Protein AF-A0A3D8IMC2-F1 (afdb_monomer_lite)

Sequence (224 aa):
MKKLIYILMFSLGLGVCWVPASPLSKNDIEKDFDFIRNNIGGDAVLLEAFLYETGSPEQNIEQDLPRSVSLYAMLFRGQNPVAAYKLGMIAWQYQDNPMSIPVGVVKILKKIGSLDPVFYFSSGSQWKSELRYKEIADLNAVLEGIALFNENKLEESIQALNKDKDVAERSLAQLYTAFSYLKIGKVDIADRFLNKACNNPKIEDSVIEFCLDSPSLVKTNFED

Organism: NCBI:txid361872

pLDDT: mean 84.47, std 18.62, range [30.67, 98.69]

Secondary structure (DSSP, 8-state):
---------------------PPPPHHHHHHHHHHHHHHT-HHHHHHHHHHHHH-BGGGTB---HHHHHHHHHHHHHTT-HHHHHHHHHHHHHHHH-GGGS-HHHHHHHHHHT-S-HHHHHHHHTT--SSGGGHHHHHHHHHHHHHHHHHTT-HHHHHHHHTSSHHHHTSHHHHHHHHHHHHHTT-HHHHHHHHHHHHT-TT--HHHHHHHHS-TTPPPSS---

Radius of gyration: 26.07 Å; chains: 1; bounding box: 110×36×52 Å

Structure (mmCIF, N/CA/C/O backbone):
data_AF-A0A3D8IMC2-F1
#
_entry.id   AF-A0A3D8IMC2-F1
#
loop_
_atom_site.group_PDB
_atom_site.id
_atom_site.type_symbol
_atom_site.label_atom_id
_atom_site.label_alt_id
_atom_site.label_comp_id
_atom_site.label_asym_id
_atom_site.label_entity_id
_atom_site.label_seq_id
_atom_site.pdbx_PDB_ins_code
_atom_site.Cartn_x
_atom_site.Cartn_y
_atom_site.Cartn_z
_atom_site.occupancy
_atom_site.B_iso_or_equiv
_atom_site.auth_seq_id
_atom_site.auth_comp_id
_atom_site.auth_asym_id
_atom_site.auth_atom_id
_atom_site.pdbx_PDB_model_num
ATOM 1 N N . MET A 1 1 ? 87.607 16.177 0.027 1.00 35.53 1 MET A N 1
ATOM 2 C CA . MET A 1 1 ? 86.879 17.075 -0.902 1.00 35.53 1 MET A CA 1
ATOM 3 C C . MET A 1 1 ? 85.391 16.772 -0.746 1.00 35.53 1 MET A C 1
ATOM 5 O O . MET A 1 1 ? 84.978 15.702 -1.146 1.00 35.53 1 MET A O 1
ATOM 9 N N . LYS A 1 2 ? 84.677 17.419 0.186 1.00 36.22 2 LYS A N 1
ATOM 10 C CA . LYS A 1 2 ? 83.831 18.624 0.012 1.00 36.22 2 LYS A CA 1
ATOM 11 C C . LYS A 1 2 ? 82.885 18.582 -1.205 1.00 36.22 2 LYS A C 1
ATOM 13 O O . LYS A 1 2 ? 83.373 18.734 -2.319 1.00 36.22 2 LYS A O 1
ATOM 18 N N . LYS A 1 3 ? 81.575 18.567 -0.882 1.00 34.16 3 LYS A N 1
ATOM 19 C CA . LYS A 1 3 ? 80.362 19.103 -1.560 1.00 34.16 3 LYS A CA 1
ATOM 20 C C . LYS A 1 3 ? 79.329 18.000 -1.848 1.00 34.16 3 LYS A C 1
ATOM 22 O O . LYS A 1 3 ? 79.711 16.951 -2.328 1.00 34.16 3 LYS A O 1
ATOM 27 N N . LEU A 1 4 ? 78.028 18.159 -1.626 1.00 30.67 4 LEU A N 1
ATOM 28 C CA . LEU A 1 4 ? 77.206 19.205 -1.012 1.00 30.67 4 LEU A CA 1
ATOM 29 C C . LEU A 1 4 ? 75.839 18.545 -0.738 1.00 30.67 4 LEU A C 1
ATOM 31 O O . LEU A 1 4 ? 75.386 17.718 -1.523 1.00 30.67 4 LEU A O 1
ATOM 35 N N . ILE A 1 5 ? 75.200 18.944 0.353 1.00 43.84 5 ILE A N 1
ATOM 36 C CA . ILE A 1 5 ? 73.793 18.696 0.680 1.00 43.84 5 ILE A CA 1
ATOM 37 C C . ILE A 1 5 ? 72.897 19.347 -0.383 1.00 43.84 5 ILE A C 1
ATOM 39 O O . ILE A 1 5 ? 73.156 20.502 -0.705 1.00 43.84 5 ILE A O 1
ATOM 43 N N . TYR A 1 6 ? 71.826 18.678 -0.833 1.00 36.31 6 TYR A N 1
ATOM 44 C CA . TYR A 1 6 ? 70.529 19.337 -1.049 1.00 36.31 6 TYR A CA 1
ATOM 45 C C . TYR A 1 6 ? 69.352 18.387 -0.797 1.00 36.31 6 TYR A C 1
ATOM 47 O O . TYR A 1 6 ? 69.142 17.389 -1.478 1.00 36.31 6 TYR A O 1
ATOM 55 N N . ILE A 1 7 ? 68.614 18.764 0.241 1.00 40.19 7 ILE A N 1
ATOM 56 C CA . ILE A 1 7 ? 67.255 18.379 0.602 1.00 40.19 7 ILE A CA 1
ATOM 57 C C . ILE A 1 7 ? 66.303 18.732 -0.552 1.00 40.19 7 ILE A C 1
ATOM 59 O O . ILE A 1 7 ? 66.308 19.867 -1.020 1.00 40.19 7 ILE A O 1
ATOM 63 N N . LEU A 1 8 ? 65.452 17.786 -0.947 1.00 36.19 8 LEU A N 1
ATOM 64 C CA . LEU A 1 8 ? 64.203 18.012 -1.686 1.00 36.19 8 LEU A CA 1
ATOM 65 C C . LEU A 1 8 ? 63.210 16.969 -1.158 1.00 36.19 8 LEU A C 1
ATOM 67 O O . LEU A 1 8 ? 63.312 15.785 -1.452 1.00 36.19 8 LEU A O 1
ATOM 71 N N . MET A 1 9 ? 62.550 17.317 -0.055 1.00 33.09 9 MET A N 1
ATOM 72 C CA . MET A 1 9 ? 61.151 17.752 -0.032 1.00 33.09 9 MET A CA 1
ATOM 73 C C . MET A 1 9 ? 60.185 16.677 -0.530 1.00 33.09 9 MET A C 1
ATOM 75 O O . MET A 1 9 ? 59.934 16.513 -1.718 1.00 33.09 9 MET A O 1
ATOM 79 N N . PHE A 1 10 ? 59.613 16.002 0.467 1.00 37.62 10 PHE A N 1
ATOM 80 C CA . PHE A 1 10 ? 58.241 15.519 0.486 1.00 37.62 10 PHE A CA 1
ATOM 81 C C . PHE A 1 10 ? 57.310 16.436 -0.324 1.00 37.62 10 PHE A C 1
ATOM 83 O O . PHE A 1 10 ? 56.968 17.534 0.111 1.00 37.62 10 PHE A O 1
ATOM 90 N N . SER A 1 11 ? 56.822 15.937 -1.451 1.00 37.44 11 SER A N 1
ATOM 91 C CA . SER A 1 11 ? 55.465 16.216 -1.896 1.00 37.44 11 SER A CA 1
ATOM 92 C C . SER A 1 11 ? 54.742 14.878 -1.977 1.00 37.44 11 SER A C 1
ATOM 94 O O . SER A 1 11 ? 54.780 14.159 -2.972 1.00 37.44 11 SER A O 1
ATOM 96 N N . LEU A 1 12 ? 54.075 14.542 -0.869 1.00 39.28 12 LEU A N 1
ATOM 97 C CA . LEU A 1 12 ? 52.899 13.678 -0.853 1.00 39.28 12 LEU A CA 1
ATOM 98 C C . LEU A 1 12 ? 51.819 14.347 -1.715 1.00 39.28 12 LEU A C 1
ATOM 100 O O . LEU A 1 12 ? 50.849 14.910 -1.221 1.00 39.28 12 LEU A O 1
ATOM 104 N N . GLY A 1 13 ? 52.012 14.317 -3.029 1.00 38.53 13 GLY A N 1
ATOM 105 C CA . GLY A 1 13 ? 50.922 14.405 -3.972 1.00 38.53 13 GLY A CA 1
ATOM 106 C C . GLY A 1 13 ? 50.248 13.047 -3.968 1.00 38.53 13 GLY A C 1
ATOM 107 O O . GLY A 1 13 ? 50.525 12.223 -4.834 1.00 38.53 13 GLY A O 1
ATOM 108 N N . LEU A 1 14 ? 49.363 12.811 -2.995 1.00 41.97 14 LEU A N 1
ATOM 109 C CA . LEU A 1 14 ? 48.219 11.931 -3.209 1.00 41.97 14 LEU A CA 1
ATOM 110 C C . LEU A 1 14 ? 47.393 12.578 -4.324 1.00 41.97 14 LEU A C 1
ATOM 112 O O . LEU A 1 14 ? 46.361 13.202 -4.093 1.00 41.97 14 LEU A O 1
ATOM 116 N N . GLY A 1 15 ? 47.892 12.462 -5.554 1.00 37.38 15 GLY A N 1
ATOM 117 C CA . GLY A 1 15 ? 47.074 12.497 -6.740 1.00 37.38 15 GLY A CA 1
ATOM 118 C C . GLY A 1 15 ? 46.189 11.275 -6.634 1.00 37.38 15 GLY A C 1
ATOM 119 O O . GLY A 1 15 ? 46.497 10.226 -7.193 1.00 37.38 15 GLY A O 1
ATOM 120 N N . VAL A 1 16 ? 45.104 11.408 -5.867 1.00 44.88 16 VAL A N 1
ATOM 121 C CA . VAL A 1 16 ? 43.881 10.678 -6.149 1.00 44.88 16 VAL A CA 1
ATOM 122 C C . VAL A 1 16 ? 43.637 11.004 -7.610 1.00 44.88 16 VAL A C 1
ATOM 124 O O . VAL A 1 16 ? 43.217 12.110 -7.948 1.00 44.88 16 VAL A O 1
ATOM 127 N N . CYS A 1 17 ? 44.047 10.091 -8.489 1.00 36.00 17 CYS A N 1
ATOM 128 C CA . CYS A 1 17 ? 43.570 10.079 -9.848 1.00 36.00 17 CYS A CA 1
ATOM 129 C C . CYS A 1 17 ? 42.068 9.917 -9.685 1.00 36.00 17 CYS A C 1
ATOM 131 O O . CYS A 1 17 ? 41.562 8.810 -9.521 1.00 36.00 17 CYS A O 1
ATOM 133 N N . TRP A 1 18 ? 41.368 11.046 -9.655 1.00 43.72 18 TRP A N 1
ATOM 134 C CA . TRP A 1 18 ? 40.001 11.122 -10.105 1.00 43.72 18 TRP A CA 1
ATOM 135 C C . TRP A 1 18 ? 40.079 10.689 -11.560 1.00 43.72 18 TRP A C 1
ATOM 137 O O . TRP A 1 18 ? 40.271 11.506 -12.453 1.00 43.72 18 TRP A O 1
ATOM 147 N N . VAL A 1 19 ? 40.058 9.376 -11.789 1.00 45.34 19 VAL A N 1
ATOM 148 C CA . VAL A 1 19 ? 39.580 8.847 -13.052 1.00 45.34 19 VAL A CA 1
ATOM 149 C C . VAL A 1 19 ? 38.138 9.333 -13.065 1.00 45.34 19 VAL A C 1
ATOM 151 O O . VAL A 1 19 ? 37.372 8.879 -12.211 1.00 45.34 19 VAL A O 1
ATOM 154 N N . PRO A 1 20 ? 37.764 10.322 -13.899 1.00 47.09 20 PRO A N 1
ATOM 155 C CA . PRO A 1 20 ? 36.357 10.636 -14.041 1.00 47.09 20 PRO A CA 1
ATOM 156 C C . PRO A 1 20 ? 35.707 9.318 -14.441 1.00 47.09 20 PRO A C 1
ATOM 158 O O . PRO A 1 20 ? 36.102 8.725 -15.451 1.00 47.09 20 PRO A O 1
ATOM 161 N N . ALA A 1 21 ? 34.810 8.806 -13.592 1.00 50.97 21 ALA A N 1
ATOM 162 C CA . ALA A 1 21 ? 34.009 7.649 -13.943 1.00 50.97 21 ALA A CA 1
ATOM 163 C C . ALA A 1 21 ? 33.409 7.988 -15.303 1.00 50.97 21 ALA A C 1
ATOM 165 O O . ALA A 1 21 ? 32.703 8.989 -15.446 1.00 50.97 21 ALA A O 1
ATOM 166 N N . SER A 1 22 ? 33.834 7.252 -16.329 1.00 53.66 22 SER A N 1
ATOM 167 C CA . SER A 1 22 ? 33.324 7.481 -17.671 1.00 53.66 22 SER A CA 1
ATOM 168 C C . SER A 1 22 ? 31.812 7.323 -17.561 1.00 53.66 22 SER A C 1
ATOM 170 O O . SER A 1 22 ? 31.388 6.342 -16.942 1.00 53.66 22 SER A O 1
ATOM 172 N N . PRO A 1 23 ? 31.005 8.280 -18.051 1.00 57.12 23 PRO A N 1
ATOM 173 C CA . PRO A 1 23 ? 29.561 8.159 -17.950 1.00 57.12 23 PRO A CA 1
ATOM 174 C C . PRO A 1 23 ? 29.172 6.810 -18.551 1.00 57.12 23 PRO A C 1
ATOM 176 O O . PRO A 1 23 ? 29.495 6.537 -19.710 1.00 57.12 23 PRO A O 1
ATOM 179 N N . LEU A 1 24 ? 28.578 5.941 -17.726 1.00 59.59 24 LEU A N 1
ATOM 180 C CA . LEU A 1 24 ? 28.149 4.614 -18.150 1.00 59.59 24 LEU A CA 1
ATOM 181 C C . LEU A 1 24 ? 27.241 4.789 -19.364 1.00 59.59 24 LEU A C 1
ATOM 183 O O . LEU A 1 24 ? 26.277 5.560 -19.333 1.00 59.59 24 LEU A O 1
ATOM 187 N N . SER A 1 25 ? 27.581 4.125 -20.469 1.00 70.50 25 SER A N 1
ATOM 188 C CA . SER A 1 25 ? 26.763 4.239 -21.665 1.00 70.50 25 SER A CA 1
ATOM 189 C C . SER A 1 25 ? 25.433 3.526 -21.423 1.00 70.50 25 SER A C 1
ATOM 191 O O . SER A 1 25 ? 25.381 2.489 -20.759 1.00 70.50 25 SER A O 1
ATOM 193 N N . LYS A 1 26 ? 24.345 4.049 -21.998 1.00 66.44 26 LYS A N 1
ATOM 194 C CA . LYS A 1 26 ? 23.013 3.430 -21.899 1.00 66.44 26 LYS A CA 1
ATOM 195 C C . LYS A 1 26 ? 23.039 1.944 -22.290 1.00 66.44 26 LYS A C 1
ATOM 197 O O . LYS A 1 26 ? 22.361 1.140 -21.671 1.00 66.44 26 LYS A O 1
ATOM 202 N N . ASN A 1 27 ? 23.868 1.570 -23.267 1.00 71.50 27 ASN A N 1
ATOM 203 C CA . ASN A 1 27 ? 24.016 0.183 -23.713 1.00 71.50 27 ASN A CA 1
ATOM 204 C C . ASN A 1 27 ? 24.716 -0.726 -22.695 1.00 71.50 27 ASN A C 1
ATOM 206 O O . ASN A 1 27 ? 24.455 -1.926 -22.694 1.00 71.50 27 ASN A O 1
ATOM 210 N N . ASP A 1 28 ? 25.610 -0.188 -21.868 1.00 74.19 28 ASP A N 1
ATOM 211 C CA . ASP A 1 28 ? 26.280 -0.970 -20.826 1.00 74.19 28 ASP A CA 1
ATOM 212 C C . ASP A 1 28 ? 25.319 -1.221 -19.659 1.00 74.19 28 ASP A C 1
ATOM 214 O O . ASP A 1 28 ? 25.204 -2.351 -19.195 1.00 74.19 28 ASP A O 1
ATOM 218 N N . ILE A 1 29 ? 24.507 -0.218 -19.307 1.00 73.06 29 ILE A N 1
ATOM 219 C CA . ILE A 1 29 ? 23.424 -0.345 -18.320 1.00 73.06 29 ILE A CA 1
ATOM 220 C C . ILE A 1 29 ? 22.388 -1.397 -18.756 1.00 73.06 29 ILE A C 1
ATOM 222 O O . ILE A 1 29 ? 21.990 -2.242 -17.957 1.00 73.06 29 ILE A O 1
ATOM 226 N N . GLU A 1 30 ? 21.972 -1.398 -20.030 1.00 76.25 30 GLU A N 1
ATOM 227 C CA . GLU A 1 30 ? 21.035 -2.413 -20.546 1.00 76.25 30 GLU A CA 1
ATOM 228 C C . GLU A 1 30 ? 21.602 -3.833 -20.462 1.00 76.25 30 GLU A C 1
ATOM 230 O O . GLU A 1 30 ? 20.886 -4.760 -20.087 1.00 76.25 30 GLU A O 1
ATOM 235 N N . LYS A 1 31 ? 22.893 -4.011 -20.774 1.00 79.19 31 LYS A N 1
ATOM 236 C CA . LYS A 1 31 ? 23.559 -5.316 -20.661 1.00 79.19 31 LYS A CA 1
ATOM 237 C C . LYS A 1 31 ? 23.648 -5.785 -19.215 1.00 79.19 31 LYS A C 1
ATOM 239 O O . LYS A 1 31 ? 23.427 -6.968 -18.961 1.00 79.19 31 LYS A O 1
ATOM 244 N N . ASP A 1 32 ? 23.937 -4.879 -18.286 1.00 76.06 32 ASP A N 1
ATOM 245 C CA . ASP A 1 32 ? 23.981 -5.192 -16.860 1.00 76.06 32 ASP A CA 1
ATOM 246 C C . ASP A 1 32 ? 22.592 -5.600 -16.350 1.00 76.06 32 ASP A C 1
ATOM 248 O O . ASP A 1 32 ? 22.466 -6.602 -15.644 1.00 76.06 32 ASP A O 1
ATOM 252 N N . PHE A 1 33 ? 21.529 -4.913 -16.778 1.00 78.06 33 PHE A N 1
ATOM 253 C CA . PHE A 1 33 ? 20.154 -5.288 -16.442 1.00 78.06 33 PHE A CA 1
ATOM 254 C C . PHE A 1 33 ? 19.703 -6.601 -17.091 1.00 78.06 33 PHE A C 1
ATOM 256 O O . PHE A 1 33 ? 19.060 -7.421 -16.432 1.00 78.06 33 PHE A O 1
ATOM 263 N N . ASP A 1 34 ? 20.058 -6.849 -18.354 1.00 78.12 34 ASP A N 1
ATOM 264 C CA . ASP A 1 34 ? 19.827 -8.141 -19.009 1.00 78.12 34 ASP A CA 1
ATOM 265 C C . ASP A 1 34 ? 20.556 -9.271 -18.267 1.00 78.12 34 ASP A C 1
ATOM 267 O O . ASP A 1 34 ? 19.988 -10.345 -18.047 1.00 78.12 34 ASP A O 1
ATOM 271 N N . PHE A 1 35 ? 21.797 -9.044 -17.833 1.00 72.81 35 PHE A N 1
ATOM 272 C CA . PHE A 1 35 ? 22.541 -10.008 -17.028 1.00 72.81 35 PHE A CA 1
ATOM 273 C C . PHE A 1 35 ? 21.858 -10.251 -15.676 1.00 72.81 35 PHE A C 1
ATOM 275 O O . PHE A 1 35 ? 21.627 -11.405 -15.310 1.00 72.81 35 PHE A O 1
ATOM 282 N N . ILE A 1 36 ? 21.479 -9.185 -14.969 1.00 66.00 36 ILE A N 1
ATOM 283 C CA . ILE A 1 36 ? 20.764 -9.214 -13.687 1.00 66.00 36 ILE A CA 1
ATOM 284 C C . ILE A 1 36 ? 19.486 -10.055 -13.782 1.00 66.00 36 ILE A C 1
ATOM 286 O O . ILE A 1 36 ? 19.306 -10.990 -12.994 1.00 66.00 36 ILE A O 1
ATOM 290 N N . ARG A 1 37 ? 18.628 -9.757 -14.766 1.00 71.44 37 ARG A N 1
ATOM 291 C CA . ARG A 1 37 ? 17.342 -10.436 -14.974 1.00 71.44 37 ARG A CA 1
ATOM 292 C C . ARG A 1 37 ? 17.516 -11.935 -15.195 1.00 71.44 37 ARG A C 1
ATOM 294 O O . ARG A 1 37 ? 16.710 -12.717 -14.703 1.00 71.44 37 ARG A O 1
ATOM 301 N N . ASN A 1 38 ? 18.573 -12.324 -15.904 1.00 72.25 38 ASN A N 1
ATOM 302 C CA . ASN A 1 38 ? 18.810 -13.714 -16.278 1.00 72.25 38 ASN A CA 1
ATOM 303 C C . ASN A 1 38 ? 19.616 -14.518 -15.242 1.00 72.25 38 ASN A C 1
ATOM 305 O O . ASN A 1 38 ? 19.549 -15.744 -15.276 1.00 72.25 38 ASN A O 1
ATOM 309 N N . ASN A 1 39 ? 20.376 -13.873 -14.343 1.00 61.19 39 ASN A N 1
ATOM 310 C CA . ASN A 1 39 ? 21.377 -14.573 -13.521 1.00 61.19 39 ASN A CA 1
ATOM 311 C C . ASN A 1 39 ? 21.313 -14.303 -12.006 1.00 61.19 39 ASN A C 1
ATOM 313 O O . ASN A 1 39 ? 21.848 -15.110 -11.251 1.00 61.19 39 ASN A O 1
ATOM 317 N N . ILE A 1 40 ? 20.707 -13.200 -11.540 1.00 60.97 40 ILE A N 1
ATOM 318 C CA . ILE A 1 40 ? 20.819 -12.765 -10.128 1.00 60.97 40 ILE A CA 1
ATOM 319 C C . ILE A 1 40 ? 19.502 -12.924 -9.343 1.00 60.97 40 ILE A C 1
ATOM 321 O O . ILE A 1 40 ? 19.535 -13.187 -8.143 1.00 60.97 40 ILE A O 1
ATOM 325 N N . GLY A 1 41 ? 18.341 -12.842 -10.003 1.00 67.75 41 GLY A N 1
ATOM 326 C CA . GLY A 1 41 ? 17.029 -13.080 -9.380 1.00 67.75 41 GLY A CA 1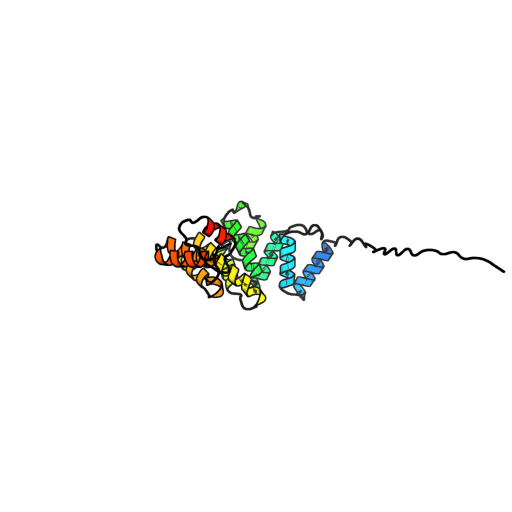
ATOM 327 C C . GLY A 1 41 ? 16.254 -11.809 -8.998 1.00 67.75 41 GLY A C 1
ATOM 328 O O . GLY A 1 41 ? 16.551 -10.710 -9.463 1.00 67.75 41 GLY A O 1
ATOM 329 N N . GLY A 1 42 ? 15.205 -11.966 -8.180 1.00 73.19 42 GLY A N 1
ATOM 330 C CA . GLY A 1 42 ? 14.144 -10.960 -7.999 1.00 73.19 42 GLY A CA 1
ATOM 331 C C . GLY A 1 42 ? 14.573 -9.615 -7.398 1.00 73.19 42 GLY A C 1
ATOM 332 O O . GLY A 1 42 ? 14.072 -8.577 -7.822 1.00 73.19 42 GLY A O 1
ATOM 333 N N . ASP A 1 43 ? 15.521 -9.584 -6.461 1.00 73.00 43 ASP A N 1
ATOM 334 C CA . ASP A 1 43 ? 15.906 -8.325 -5.795 1.00 73.00 43 ASP A CA 1
ATOM 335 C C . ASP A 1 43 ? 16.643 -7.359 -6.724 1.00 73.00 43 ASP A C 1
ATOM 337 O O . ASP A 1 43 ? 16.500 -6.143 -6.624 1.00 73.00 43 ASP A O 1
ATOM 341 N N . ALA A 1 44 ? 17.418 -7.894 -7.662 1.00 79.88 44 ALA A N 1
ATOM 342 C CA . ALA A 1 44 ? 18.146 -7.077 -8.616 1.00 79.88 44 ALA A CA 1
ATOM 343 C C . ALA A 1 44 ? 17.200 -6.505 -9.695 1.00 79.88 44 ALA A C 1
ATOM 345 O O . ALA A 1 44 ? 17.364 -5.365 -10.125 1.00 79.88 44 ALA A O 1
ATOM 346 N N . VAL A 1 45 ? 16.129 -7.231 -10.037 1.00 87.38 45 VAL A N 1
ATOM 347 C CA . VAL A 1 45 ? 15.012 -6.697 -10.840 1.00 87.38 45 VAL A CA 1
ATOM 348 C C . VAL A 1 45 ? 14.252 -5.602 -10.083 1.00 87.38 45 VAL A C 1
ATOM 350 O O . VAL A 1 45 ? 13.805 -4.629 -10.689 1.00 87.38 45 VAL A O 1
ATOM 353 N N . LEU A 1 46 ? 14.109 -5.729 -8.760 1.00 89.38 46 LEU A N 1
ATOM 354 C CA . LEU A 1 46 ? 13.473 -4.702 -7.933 1.00 89.38 46 LEU A CA 1
ATOM 355 C C . LEU A 1 46 ? 14.277 -3.394 -7.940 1.00 89.38 46 LEU A C 1
ATOM 357 O O . LEU A 1 46 ? 13.684 -2.319 -8.023 1.00 89.38 46 LEU A O 1
ATOM 361 N N . LEU A 1 47 ? 15.610 -3.487 -7.912 1.00 88.31 47 LEU A N 1
ATOM 362 C CA . LEU A 1 47 ? 16.495 -2.330 -8.048 1.00 88.31 47 LEU A CA 1
ATOM 363 C C . LEU A 1 47 ? 16.345 -1.658 -9.419 1.00 88.31 47 LEU A C 1
ATOM 365 O O . LEU A 1 47 ? 16.206 -0.439 -9.477 1.00 88.31 47 LEU A O 1
ATOM 369 N N . GLU A 1 48 ? 16.319 -2.434 -10.508 1.00 89.31 48 GLU A N 1
ATOM 370 C CA . GLU A 1 48 ? 16.070 -1.898 -11.855 1.00 89.31 48 GLU A CA 1
ATOM 371 C C . GLU A 1 48 ? 14.727 -1.152 -11.908 1.00 89.31 48 GLU A C 1
ATOM 373 O O . GLU A 1 48 ? 14.658 -0.019 -12.385 1.00 89.31 48 GLU A O 1
ATOM 378 N N . ALA A 1 49 ? 13.6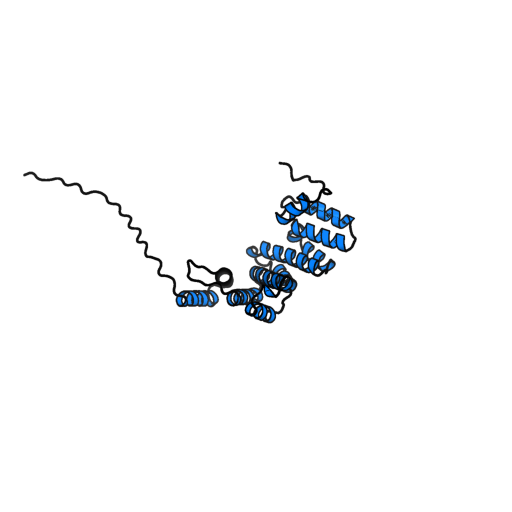63 -1.754 -11.365 1.00 94.00 49 ALA A N 1
ATOM 379 C CA . ALA A 1 49 ? 12.343 -1.133 -11.326 1.00 94.00 49 ALA A CA 1
ATOM 380 C C . ALA A 1 49 ? 12.368 0.216 -10.593 1.00 94.00 49 ALA A C 1
ATOM 382 O O . ALA A 1 49 ? 11.806 1.191 -11.093 1.00 94.00 49 ALA A O 1
ATOM 383 N N . PHE A 1 50 ? 13.050 0.284 -9.447 1.00 92.38 50 PHE A N 1
ATOM 384 C CA . PHE A 1 50 ? 13.184 1.510 -8.664 1.00 92.38 50 PHE A CA 1
ATOM 385 C C . PHE A 1 50 ? 13.997 2.587 -9.397 1.00 92.38 50 PHE A C 1
ATOM 387 O O . PHE A 1 50 ? 13.574 3.738 -9.452 1.00 92.38 50 PHE A O 1
ATOM 394 N N . LEU A 1 51 ? 15.116 2.218 -10.027 1.00 91.94 51 LEU A N 1
ATOM 395 C CA . LEU A 1 51 ? 15.956 3.162 -10.772 1.00 91.94 51 LEU A CA 1
ATOM 396 C C . LEU A 1 51 ? 15.190 3.842 -11.911 1.00 91.94 51 LEU A C 1
ATOM 398 O O . LEU A 1 51 ? 15.317 5.049 -12.098 1.00 91.94 51 LEU A O 1
ATOM 402 N N . TYR A 1 52 ? 14.359 3.098 -12.644 1.00 93.88 52 TYR A N 1
ATOM 403 C CA . TYR A 1 52 ? 13.507 3.689 -13.681 1.00 93.88 52 TYR A CA 1
ATOM 404 C C . TYR A 1 52 ? 12.269 4.405 -13.119 1.00 93.88 52 TYR A C 1
ATOM 406 O O . TYR A 1 52 ? 11.716 5.266 -13.801 1.00 93.88 52 TYR A O 1
ATOM 414 N N . GLU A 1 53 ? 11.834 4.095 -11.891 1.00 94.56 53 GLU A N 1
ATOM 415 C CA . GLU A 1 53 ? 10.762 4.836 -11.208 1.00 94.56 53 GLU A CA 1
ATOM 416 C C . GLU A 1 53 ? 11.214 6.257 -10.865 1.00 94.56 53 GLU A C 1
ATOM 418 O O . GLU A 1 53 ? 10.470 7.209 -11.090 1.00 94.56 53 GLU A O 1
ATOM 423 N N . THR A 1 54 ? 12.428 6.414 -10.331 1.00 93.06 54 THR A N 1
ATOM 424 C CA . THR A 1 54 ? 12.938 7.711 -9.858 1.00 93.06 54 THR A CA 1
ATOM 425 C C . THR A 1 54 ? 13.775 8.449 -10.898 1.00 93.06 54 THR A C 1
ATOM 427 O O . THR A 1 54 ? 13.882 9.672 -10.840 1.00 93.06 54 THR A O 1
ATOM 430 N N . GLY A 1 55 ? 14.382 7.723 -11.838 1.00 90.56 55 GLY A N 1
ATOM 431 C CA . GLY A 1 55 ? 15.534 8.211 -12.590 1.00 90.56 55 GLY A CA 1
ATOM 432 C C . GLY A 1 55 ? 16.789 8.297 -11.709 1.00 90.56 55 GLY A C 1
ATOM 433 O O . GLY A 1 55 ? 16.727 8.218 -10.479 1.00 90.56 55 GLY A O 1
ATOM 434 N N . SER A 1 56 ? 17.947 8.455 -12.346 1.00 85.44 56 SER A N 1
ATOM 435 C CA . SER A 1 56 ? 19.243 8.652 -11.691 1.00 85.44 56 SER A CA 1
ATOM 436 C C . SER A 1 56 ? 20.132 9.542 -12.566 1.00 85.44 56 SER A C 1
ATOM 438 O O . SER A 1 56 ? 20.795 9.044 -13.481 1.00 85.44 56 SER A O 1
ATOM 440 N N . PRO A 1 57 ? 20.160 10.867 -12.319 1.00 83.81 57 PRO A N 1
ATOM 441 C CA . PRO A 1 57 ? 20.999 11.793 -13.082 1.00 83.81 57 PRO A CA 1
ATOM 442 C C . PRO A 1 57 ? 22.491 11.447 -13.005 1.00 83.81 57 PRO A C 1
ATOM 444 O O . PRO A 1 57 ? 23.198 11.554 -14.002 1.00 83.81 57 PRO A O 1
ATOM 447 N N . GLU A 1 58 ? 22.958 10.971 -11.847 1.00 81.81 58 GLU A N 1
ATOM 448 C CA . GLU A 1 58 ? 24.354 10.567 -11.620 1.00 81.81 58 GLU A CA 1
ATOM 449 C C . GLU A 1 58 ? 24.772 9.374 -12.489 1.00 81.81 58 GLU A C 1
ATOM 451 O O . GLU A 1 58 ? 25.932 9.259 -12.879 1.00 81.81 58 GLU A O 1
ATOM 456 N N . GLN A 1 59 ? 23.818 8.501 -12.821 1.00 78.38 59 GLN A N 1
ATOM 457 C CA . GLN A 1 59 ? 24.028 7.322 -13.663 1.00 78.38 59 GLN A CA 1
ATOM 458 C C . GLN A 1 59 ? 23.500 7.517 -15.090 1.00 78.38 59 GLN A C 1
ATOM 460 O O . GLN A 1 59 ? 23.487 6.568 -15.869 1.00 78.38 59 GLN A O 1
ATOM 465 N N . ASN A 1 60 ? 23.070 8.734 -15.446 1.00 84.81 60 ASN A N 1
ATOM 466 C CA . ASN A 1 60 ? 22.471 9.057 -16.741 1.00 84.81 60 ASN A CA 1
ATOM 467 C C . ASN A 1 60 ? 21.255 8.166 -17.095 1.00 84.81 60 ASN A C 1
ATOM 469 O O . ASN A 1 60 ? 21.064 7.768 -18.247 1.00 84.81 60 ASN A O 1
ATOM 473 N N . ILE A 1 61 ? 20.437 7.838 -16.089 1.00 85.75 61 ILE A N 1
ATOM 474 C CA . ILE A 1 61 ? 19.191 7.078 -16.238 1.00 85.75 61 ILE A CA 1
ATOM 475 C C . ILE A 1 61 ? 18.021 8.058 -16.176 1.00 85.75 61 ILE A C 1
ATOM 477 O O . ILE A 1 61 ? 17.755 8.666 -15.140 1.00 85.75 61 ILE A O 1
ATOM 481 N N . GLU A 1 62 ? 17.305 8.206 -17.286 1.00 92.38 62 GLU A N 1
ATOM 482 C CA . GLU A 1 62 ? 16.051 8.961 -17.318 1.00 92.38 62 GLU A CA 1
ATOM 483 C C . GLU A 1 62 ? 14.926 8.171 -16.639 1.00 92.38 62 GLU A C 1
ATOM 485 O O . GLU A 1 62 ? 14.887 6.940 -16.694 1.00 92.38 62 GLU A O 1
ATOM 490 N N . GLN A 1 63 ? 13.990 8.888 -16.017 1.00 93.56 63 GLN A N 1
ATOM 491 C CA . GLN A 1 63 ? 12.778 8.282 -15.476 1.00 93.56 63 GLN A CA 1
ATOM 492 C C . GLN A 1 63 ? 11.957 7.637 -16.607 1.00 93.56 63 GLN A C 1
ATOM 494 O O . GLN A 1 63 ? 11.613 8.292 -17.591 1.00 93.56 63 GLN A O 1
ATOM 499 N N . ASP A 1 64 ? 11.592 6.366 -16.437 1.00 94.81 64 ASP A N 1
ATOM 500 C CA . ASP A 1 64 ? 10.773 5.585 -17.370 1.00 94.81 64 ASP A CA 1
ATOM 501 C C . ASP A 1 64 ? 9.735 4.769 -16.585 1.00 94.81 64 ASP A C 1
ATOM 503 O O . ASP A 1 64 ? 9.914 3.591 -16.252 1.00 94.81 64 ASP A O 1
ATOM 507 N N . LEU A 1 65 ? 8.616 5.426 -16.270 1.00 94.81 65 LEU A N 1
ATOM 508 C CA . LEU A 1 65 ? 7.531 4.821 -15.496 1.00 94.81 65 LEU A CA 1
ATOM 509 C C . LEU A 1 65 ? 6.927 3.577 -16.177 1.00 94.81 65 LEU A C 1
ATOM 511 O O . LEU A 1 65 ? 6.740 2.573 -15.488 1.00 94.81 65 LEU A O 1
ATOM 515 N N . PRO A 1 66 ? 6.630 3.556 -17.496 1.00 96.06 66 PRO A N 1
ATOM 516 C CA . PRO A 1 66 ? 6.171 2.334 -18.158 1.00 96.06 66 PRO A CA 1
ATOM 517 C C . PRO A 1 66 ? 7.124 1.142 -17.996 1.00 96.06 66 PRO A C 1
ATOM 519 O O . PRO A 1 66 ? 6.659 0.017 -17.771 1.00 96.06 66 PRO A O 1
ATOM 522 N N . ARG A 1 67 ? 8.442 1.359 -18.078 1.00 94.88 67 ARG A N 1
ATOM 523 C CA . ARG A 1 67 ? 9.423 0.293 -17.842 1.00 94.88 67 ARG A CA 1
ATOM 524 C C . ARG A 1 67 ? 9.412 -0.171 -16.393 1.00 94.88 67 ARG A C 1
ATOM 526 O O . ARG A 1 67 ? 9.266 -1.369 -16.154 1.00 94.88 67 ARG A O 1
ATOM 533 N N . SER A 1 68 ? 9.491 0.761 -15.446 1.00 96.62 68 SER A N 1
ATOM 534 C CA . SER A 1 68 ? 9.428 0.465 -14.011 1.00 96.62 68 SER A CA 1
ATOM 535 C C . SER A 1 68 ? 8.195 -0.378 -13.654 1.00 96.62 68 SER A C 1
ATOM 537 O O . SER A 1 68 ? 8.308 -1.460 -13.076 1.00 96.62 68 SER A O 1
ATOM 539 N N . VAL A 1 69 ? 7.011 0.031 -14.121 1.00 97.31 69 VAL A N 1
ATOM 540 C CA . VAL A 1 69 ? 5.747 -0.686 -13.878 1.00 97.31 69 VAL A CA 1
ATOM 541 C C . VAL A 1 69 ? 5.731 -2.062 -14.542 1.00 97.31 69 VAL A C 1
ATOM 543 O O . VAL A 1 69 ? 5.179 -3.007 -13.980 1.00 97.31 69 VAL A O 1
ATOM 546 N N . SER A 1 70 ? 6.360 -2.222 -15.707 1.00 96.06 70 SER A N 1
ATOM 547 C CA . SER A 1 70 ? 6.490 -3.532 -16.359 1.00 96.06 70 SER A CA 1
ATOM 548 C C . SER A 1 70 ? 7.384 -4.492 -15.565 1.00 96.06 70 SER A C 1
ATOM 550 O O . SER A 1 70 ? 7.097 -5.689 -15.502 1.00 96.06 70 SER A O 1
ATOM 552 N N . LEU A 1 71 ? 8.432 -3.981 -14.917 1.00 95.38 71 LEU A N 1
ATOM 553 C CA . LEU A 1 71 ? 9.303 -4.765 -14.040 1.00 95.38 71 LEU A CA 1
ATOM 554 C C . LEU A 1 71 ? 8.591 -5.126 -12.730 1.00 95.38 71 LEU A C 1
ATOM 556 O O . LEU A 1 71 ? 8.600 -6.294 -12.336 1.00 95.38 71 LEU A O 1
ATOM 560 N N . TYR A 1 72 ? 7.865 -4.184 -12.117 1.00 96.94 72 TYR A N 1
ATOM 561 C CA . TYR A 1 72 ? 6.985 -4.494 -10.987 1.00 96.94 72 TYR A CA 1
ATOM 562 C C . TYR A 1 72 ? 5.925 -5.536 -11.360 1.00 96.94 72 TYR A C 1
ATOM 564 O O . TYR A 1 72 ? 5.685 -6.462 -10.595 1.00 96.94 72 TYR A O 1
ATOM 572 N N . ALA A 1 73 ? 5.344 -5.473 -12.560 1.00 96.00 73 ALA A N 1
ATOM 573 C CA . ALA A 1 73 ? 4.410 -6.490 -13.043 1.00 96.00 73 ALA A CA 1
ATOM 574 C C . ALA A 1 73 ? 5.032 -7.892 -13.104 1.00 96.00 73 ALA A C 1
ATOM 576 O O . ALA A 1 73 ? 4.367 -8.886 -12.814 1.00 96.00 73 ALA A O 1
ATOM 577 N N . MET A 1 74 ? 6.298 -7.992 -13.513 1.00 93.50 74 MET A N 1
ATOM 578 C CA . MET A 1 74 ? 7.031 -9.257 -13.541 1.00 93.50 74 MET A CA 1
ATOM 579 C C . MET A 1 74 ? 7.260 -9.792 -12.123 1.00 93.50 74 MET A C 1
ATOM 581 O O . MET A 1 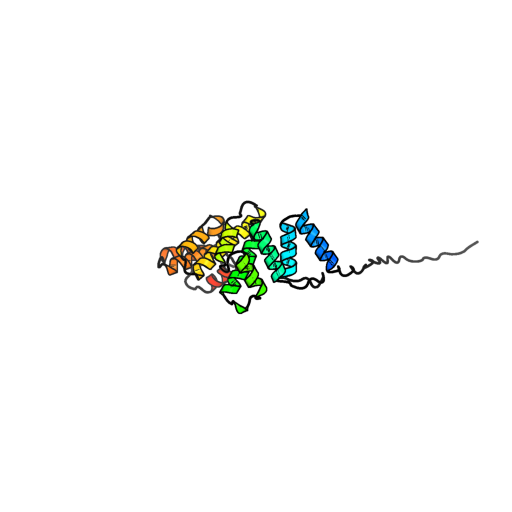74 ? 6.950 -10.951 -11.854 1.00 93.50 74 MET A O 1
ATOM 585 N N . LEU A 1 75 ? 7.718 -8.935 -11.209 1.00 93.00 75 LEU A N 1
ATOM 586 C CA . LEU A 1 75 ? 7.936 -9.272 -9.800 1.00 93.00 75 LEU A CA 1
ATOM 587 C C . LEU A 1 75 ? 6.644 -9.661 -9.075 1.00 93.00 75 LEU A C 1
ATOM 589 O O . LEU A 1 75 ? 6.633 -10.616 -8.305 1.00 93.00 75 LEU A O 1
ATOM 593 N N . PHE A 1 76 ? 5.543 -8.970 -9.360 1.00 94.62 76 PHE A N 1
ATOM 594 C CA . PHE A 1 76 ? 4.224 -9.277 -8.815 1.00 94.62 76 PHE A CA 1
ATOM 595 C C . PHE A 1 76 ? 3.765 -10.689 -9.196 1.00 94.62 76 PHE A C 1
ATOM 597 O O . PHE A 1 76 ? 3.303 -11.439 -8.344 1.00 94.62 76 PHE A O 1
ATOM 604 N N . ARG A 1 77 ? 3.969 -11.108 -10.454 1.00 92.25 77 ARG A N 1
ATOM 605 C CA . ARG A 1 77 ? 3.699 -12.498 -10.876 1.00 92.25 77 ARG A CA 1
ATOM 606 C C . ARG A 1 77 ? 4.601 -13.510 -10.166 1.00 92.25 77 ARG A C 1
ATOM 608 O O . ARG A 1 77 ? 4.184 -14.643 -9.955 1.00 92.25 77 ARG A O 1
ATOM 615 N N . GLY A 1 78 ? 5.806 -13.090 -9.788 1.00 90.31 78 GLY A N 1
ATOM 616 C CA . GLY A 1 78 ? 6.736 -13.840 -8.943 1.00 90.31 78 GLY A CA 1
ATOM 617 C C . GLY A 1 78 ? 6.435 -13.769 -7.443 1.00 90.31 78 GLY A C 1
ATOM 618 O O . GLY A 1 78 ? 7.306 -14.114 -6.656 1.00 90.31 78 GLY A O 1
ATOM 619 N N . GLN A 1 79 ? 5.240 -13.319 -7.044 1.00 92.06 79 GLN A N 1
ATOM 620 C CA . GLN A 1 79 ? 4.802 -13.229 -5.648 1.00 92.06 79 GLN A CA 1
ATOM 621 C C . GLN A 1 79 ? 5.635 -12.271 -4.779 1.00 92.06 79 GLN A C 1
ATOM 623 O O . GLN A 1 79 ? 5.857 -12.509 -3.594 1.00 92.06 79 GLN A O 1
ATOM 628 N N . ASN A 1 80 ? 6.090 -11.154 -5.356 1.00 91.69 80 ASN A N 1
ATOM 629 C CA . ASN A 1 80 ? 6.833 -10.135 -4.622 1.00 91.69 80 ASN A CA 1
ATOM 630 C C . ASN A 1 80 ? 5.897 -9.082 -3.975 1.00 91.69 80 ASN A C 1
ATOM 632 O O . ASN A 1 80 ? 5.232 -8.328 -4.696 1.00 91.69 80 ASN A O 1
ATOM 636 N N . PRO A 1 81 ? 5.865 -8.956 -2.634 1.00 94.25 81 PRO A N 1
ATOM 637 C CA . PRO A 1 81 ? 4.951 -8.038 -1.952 1.00 94.25 81 PRO A CA 1
ATOM 638 C C . PRO A 1 81 ? 5.356 -6.560 -2.051 1.00 94.25 81 PRO A C 1
ATOM 640 O O . PRO A 1 81 ? 4.495 -5.689 -1.927 1.00 94.25 81 PRO A O 1
ATOM 643 N N . VAL A 1 82 ? 6.625 -6.248 -2.342 1.00 94.44 82 VAL A N 1
ATOM 644 C CA . VAL A 1 82 ? 7.052 -4.868 -2.647 1.00 94.44 82 VAL A CA 1
ATOM 645 C C . VAL A 1 82 ? 6.470 -4.426 -3.988 1.00 94.44 82 VAL A C 1
ATOM 647 O O . VAL A 1 82 ? 5.954 -3.317 -4.114 1.00 94.44 82 VAL A O 1
ATOM 650 N N . ALA A 1 83 ? 6.497 -5.308 -4.987 1.00 95.75 83 ALA A N 1
ATOM 651 C CA . ALA A 1 83 ? 5.871 -5.039 -6.275 1.00 95.75 83 ALA A CA 1
ATOM 652 C C . ALA A 1 83 ? 4.346 -4.915 -6.155 1.00 95.75 83 ALA A C 1
ATOM 654 O O . ALA A 1 83 ? 3.762 -4.025 -6.768 1.00 95.75 83 ALA A O 1
ATOM 655 N N . ALA A 1 84 ? 3.712 -5.754 -5.329 1.00 97.06 84 ALA A N 1
ATOM 656 C CA . ALA A 1 84 ? 2.290 -5.633 -5.012 1.00 97.06 84 ALA A CA 1
ATOM 657 C C . ALA A 1 84 ? 1.955 -4.261 -4.408 1.00 97.06 84 ALA A C 1
ATOM 659 O O . ALA A 1 84 ? 1.063 -3.581 -4.909 1.00 97.06 84 ALA A O 1
ATOM 660 N N . TYR A 1 85 ? 2.729 -3.815 -3.414 1.00 97.62 85 TYR A N 1
ATOM 661 C CA . TYR A 1 85 ? 2.589 -2.482 -2.826 1.00 97.62 85 TYR A CA 1
ATOM 662 C C . TYR A 1 85 ? 2.686 -1.385 -3.894 1.00 97.62 85 TYR A C 1
ATOM 664 O O . TYR A 1 85 ? 1.781 -0.566 -4.030 1.00 97.62 85 TYR A O 1
ATOM 672 N N . LYS A 1 86 ? 3.746 -1.399 -4.712 1.00 97.69 86 LYS A N 1
ATOM 673 C CA . LYS A 1 86 ? 3.979 -0.379 -5.747 1.00 97.69 86 LYS A CA 1
ATOM 674 C C . LYS A 1 86 ? 2.851 -0.319 -6.775 1.00 97.69 86 LYS A C 1
ATOM 676 O O . LYS A 1 86 ? 2.345 0.761 -7.062 1.00 97.69 86 LYS A O 1
ATOM 681 N N . LEU A 1 87 ? 2.420 -1.466 -7.298 1.00 98.12 87 LEU A N 1
ATOM 682 C CA . LEU A 1 87 ? 1.313 -1.522 -8.256 1.00 98.12 87 LEU A CA 1
ATOM 683 C C . LEU A 1 87 ? -0.016 -1.089 -7.623 1.00 98.12 87 LEU A C 1
ATOM 685 O O . LEU A 1 87 ? -0.776 -0.368 -8.267 1.00 98.12 87 LEU A O 1
ATOM 689 N N . GLY A 1 88 ? -0.265 -1.472 -6.367 1.00 98.12 88 GLY A N 1
ATOM 690 C CA . GLY A 1 88 ? -1.442 -1.055 -5.609 1.00 98.12 88 GLY A CA 1
ATOM 691 C C . GLY A 1 88 ? -1.494 0.454 -5.400 1.00 98.12 88 GLY A C 1
ATOM 692 O O . GLY A 1 88 ? -2.521 1.065 -5.671 1.00 98.12 88 GLY A O 1
ATOM 693 N N . MET A 1 89 ? -0.377 1.087 -5.035 1.00 97.94 89 MET A N 1
ATOM 694 C CA . MET A 1 89 ? -0.311 2.546 -4.887 1.00 97.94 89 MET A CA 1
ATOM 695 C C . MET A 1 89 ? -0.570 3.281 -6.209 1.00 97.94 89 MET A C 1
ATOM 697 O O . MET A 1 89 ? -1.302 4.267 -6.226 1.00 97.94 89 MET A O 1
ATOM 701 N N . ILE A 1 90 ? -0.040 2.784 -7.333 1.00 97.44 90 ILE A N 1
ATOM 702 C CA . ILE A 1 90 ? -0.305 3.377 -8.656 1.00 97.44 90 ILE A CA 1
ATOM 703 C C . ILE A 1 90 ? -1.780 3.198 -9.047 1.00 97.44 90 ILE A C 1
ATOM 705 O O . ILE A 1 90 ? -2.393 4.120 -9.586 1.00 97.44 90 ILE A O 1
ATOM 709 N N . ALA A 1 91 ? -2.367 2.029 -8.777 1.00 97.88 91 ALA A N 1
ATOM 710 C CA . ALA A 1 91 ? -3.786 1.775 -9.017 1.00 97.88 91 ALA A CA 1
ATOM 711 C C . ALA A 1 91 ? -4.683 2.680 -8.154 1.00 97.88 91 ALA A C 1
ATOM 713 O O . ALA A 1 91 ? -5.655 3.237 -8.661 1.00 97.88 91 ALA A O 1
ATOM 714 N N . TRP A 1 92 ? -4.318 2.901 -6.890 1.00 97.81 92 TRP A N 1
ATOM 715 C CA . TRP A 1 92 ? -5.018 3.826 -6.000 1.00 97.81 92 TRP A CA 1
ATOM 716 C C . TRP A 1 92 ? -4.934 5.259 -6.523 1.00 97.81 92 TRP A C 1
ATOM 718 O O . TRP A 1 92 ? -5.955 5.924 -6.674 1.00 97.81 92 TRP A O 1
ATOM 728 N N . GLN A 1 93 ? -3.740 5.721 -6.898 1.00 96.62 93 GLN A N 1
ATOM 729 C CA . GLN A 1 93 ? -3.568 7.050 -7.482 1.00 96.62 93 GLN A CA 1
ATOM 730 C C . GLN A 1 93 ? -4.387 7.218 -8.775 1.00 96.62 93 GLN A C 1
ATOM 732 O O . GLN A 1 93 ? -4.954 8.283 -9.015 1.00 96.62 93 GLN A O 1
ATOM 737 N N . TYR A 1 94 ? -4.502 6.166 -9.593 1.00 96.38 94 TYR A N 1
ATOM 738 C CA . TYR A 1 94 ? -5.388 6.173 -10.755 1.00 96.38 94 TYR A CA 1
ATOM 739 C C . TYR A 1 94 ? -6.868 6.295 -10.365 1.00 96.38 94 TYR A C 1
ATOM 741 O O . TYR A 1 94 ? -7.598 7.021 -11.033 1.00 96.38 94 TYR A O 1
ATOM 749 N N . GLN A 1 95 ? -7.329 5.592 -9.325 1.00 95.50 95 GLN A N 1
ATOM 750 C CA . GLN A 1 95 ? -8.713 5.707 -8.853 1.00 95.50 95 GLN A CA 1
ATOM 751 C C . GLN A 1 95 ? -9.030 7.113 -8.329 1.00 95.50 95 GLN A C 1
ATOM 753 O O . GLN A 1 95 ? -10.102 7.634 -8.629 1.00 95.50 95 GLN A O 1
ATOM 758 N N . ASP A 1 96 ? -8.102 7.722 -7.588 1.00 95.12 96 ASP A N 1
ATOM 759 C CA . ASP A 1 96 ? -8.253 9.074 -7.040 1.00 95.12 96 ASP A CA 1
ATOM 760 C C . ASP A 1 96 ? -8.237 10.142 -8.146 1.00 95.12 96 ASP A C 1
ATOM 762 O O . ASP A 1 96 ? -9.127 10.988 -8.239 1.00 95.12 96 ASP A O 1
ATOM 766 N N . ASN A 1 97 ? -7.258 10.061 -9.050 1.00 96.00 97 ASN A N 1
ATOM 767 C CA . ASN A 1 97 ? -7.132 10.976 -10.175 1.00 96.00 97 ASN A CA 1
ATOM 768 C C . ASN A 1 97 ? -6.606 10.256 -11.431 1.00 96.00 97 ASN A C 1
ATOM 770 O O . ASN A 1 97 ? -5.388 10.204 -11.655 1.00 96.00 97 ASN A O 1
ATOM 774 N N . PRO A 1 98 ? -7.498 9.787 -12.325 1.00 94.56 98 PRO A N 1
ATOM 775 C CA . PRO A 1 98 ? -7.111 9.039 -13.523 1.00 94.56 98 PRO A CA 1
ATOM 776 C C . PRO A 1 98 ? -6.154 9.785 -14.458 1.00 94.56 98 PRO A C 1
ATOM 778 O O . PRO A 1 98 ? -5.368 9.158 -15.167 1.00 94.56 98 PRO A O 1
ATOM 781 N N . MET A 1 99 ? -6.210 11.122 -14.468 1.00 94.44 99 MET A N 1
ATOM 782 C CA . MET A 1 99 ? -5.376 11.966 -15.330 1.00 94.44 99 MET A CA 1
ATOM 783 C C . MET A 1 99 ? -3.950 12.138 -14.795 1.00 94.44 99 MET A C 1
ATOM 785 O O . MET A 1 99 ? -3.078 12.586 -15.536 1.00 94.44 99 MET A O 1
ATOM 789 N N . SER A 1 100 ? -3.701 11.780 -13.531 1.00 93.94 100 SER A N 1
ATOM 790 C CA . SER A 1 100 ? -2.371 11.862 -12.917 1.00 93.94 100 SER A CA 1
ATOM 791 C C . SER A 1 100 ? -1.427 10.738 -13.359 1.00 93.94 100 SER A C 1
ATOM 793 O O . SER A 1 100 ? -0.215 10.856 -13.193 1.00 93.94 100 SER A O 1
ATOM 795 N N . ILE A 1 101 ? -1.964 9.665 -13.952 1.00 95.06 101 ILE A N 1
ATOM 796 C CA . ILE A 1 101 ? -1.192 8.490 -14.356 1.00 95.06 101 ILE A CA 1
ATOM 797 C C . ILE A 1 101 ? -1.010 8.459 -15.882 1.00 95.06 101 ILE A C 1
ATOM 799 O O . ILE A 1 101 ? -1.993 8.507 -16.627 1.00 95.06 101 ILE A O 1
ATOM 803 N N . PRO A 1 102 ? 0.228 8.301 -16.391 1.00 94.88 102 PRO A N 1
ATOM 804 C CA . PRO A 1 102 ? 0.473 8.187 -17.824 1.00 94.88 102 PRO A CA 1
ATOM 805 C C . PRO A 1 102 ? -0.305 7.034 -18.473 1.00 94.88 102 PRO A C 1
ATOM 807 O O . PRO A 1 102 ? -0.324 5.908 -17.975 1.00 94.88 102 PRO A O 1
ATOM 810 N N . VAL A 1 103 ? -0.860 7.266 -19.667 1.00 94.88 103 VAL A N 1
ATOM 811 C CA . VAL A 1 103 ? -1.657 6.266 -20.411 1.00 94.88 103 VAL A CA 1
ATOM 812 C C . VAL A 1 103 ? -0.902 4.943 -20.621 1.00 94.88 103 VAL A C 1
ATOM 814 O O . VAL A 1 103 ? -1.511 3.872 -20.616 1.00 94.88 103 VAL A O 1
ATOM 817 N N . GLY A 1 104 ? 0.423 4.996 -20.800 1.00 95.19 104 GLY A N 1
ATOM 818 C CA . GLY A 1 104 ? 1.272 3.805 -20.912 1.00 95.19 104 GLY A CA 1
ATOM 819 C C . GLY A 1 104 ? 1.227 2.918 -19.664 1.00 95.19 104 GLY A C 1
ATOM 820 O O . GLY A 1 104 ? 1.067 1.705 -19.788 1.00 95.19 104 GLY A O 1
ATOM 821 N N . VAL A 1 105 ? 1.267 3.524 -18.475 1.00 96.75 105 VAL A N 1
ATOM 822 C CA . VAL A 1 105 ? 1.174 2.833 -17.180 1.00 96.75 105 VAL A CA 1
ATOM 823 C C . VAL A 1 105 ? -0.208 2.204 -17.002 1.00 96.75 105 VAL A C 1
ATOM 825 O O . VAL A 1 105 ? -0.309 1.017 -16.698 1.00 96.75 105 VAL A O 1
ATOM 828 N N . VAL A 1 106 ? -1.277 2.945 -17.313 1.00 96.62 106 VAL A N 1
ATOM 829 C CA . VAL A 1 106 ? -2.658 2.427 -17.252 1.00 96.62 106 VAL A CA 1
ATOM 830 C C . VAL A 1 106 ? -2.838 1.202 -18.155 1.00 96.62 106 VAL A C 1
ATOM 832 O O . VAL A 1 106 ? -3.459 0.213 -17.759 1.00 96.62 106 VAL A O 1
ATOM 835 N N . LYS A 1 107 ? -2.275 1.227 -19.374 1.00 96.44 107 LYS A N 1
ATOM 836 C CA . LYS A 1 107 ? -2.301 0.074 -20.291 1.00 96.44 107 LYS A CA 1
ATOM 837 C C . LYS A 1 107 ? -1.599 -1.148 -19.701 1.00 96.44 107 LYS A C 1
ATOM 839 O O . LYS A 1 107 ? -2.049 -2.263 -19.953 1.00 96.44 107 LYS A O 1
ATOM 844 N N . ILE A 1 108 ? -0.514 -0.957 -18.952 1.00 96.62 108 ILE A N 1
ATOM 845 C CA . ILE A 1 108 ? 0.198 -2.055 -18.296 1.00 96.62 108 ILE A CA 1
ATOM 846 C C . ILE A 1 108 ? -0.642 -2.614 -17.146 1.00 96.62 108 ILE A C 1
ATOM 848 O O . ILE A 1 108 ? -0.888 -3.815 -17.148 1.00 96.62 108 ILE A O 1
ATOM 852 N N . LEU A 1 109 ? -1.171 -1.781 -16.242 1.00 96.19 109 LEU A N 1
ATOM 853 C CA . LEU A 1 109 ? -2.021 -2.239 -15.129 1.00 96.19 109 LEU A CA 1
ATOM 854 C C . LEU A 1 109 ? -3.219 -3.071 -15.613 1.00 96.19 109 LEU A C 1
ATOM 856 O O . LEU A 1 109 ? -3.456 -4.177 -15.125 1.00 96.19 109 LEU A O 1
ATOM 860 N N . LYS A 1 110 ? -3.902 -2.614 -16.673 1.00 96.06 110 LYS A N 1
ATOM 861 C CA . LYS A 1 110 ? -4.989 -3.376 -17.315 1.00 96.06 110 LYS A CA 1
ATOM 862 C C . LYS A 1 110 ? -4.543 -4.746 -17.845 1.00 96.06 110 LYS A C 1
ATOM 864 O O . LYS A 1 110 ? -5.345 -5.671 -17.854 1.00 96.06 110 LYS A O 1
ATOM 869 N N . LYS A 1 111 ? -3.289 -4.892 -18.290 1.00 95.38 111 LYS A N 1
ATOM 870 C CA . LYS A 1 111 ? -2.722 -6.183 -18.727 1.00 95.3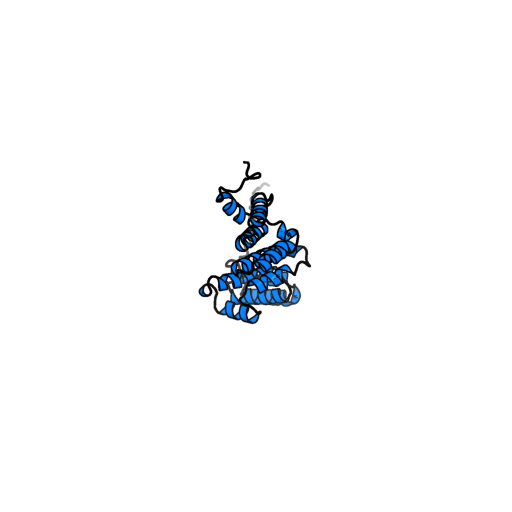8 111 LYS A CA 1
ATOM 871 C C . LYS A 1 111 ? -2.324 -7.090 -17.563 1.00 95.38 111 LYS A C 1
ATOM 873 O O . LYS A 1 111 ? -2.238 -8.297 -17.763 1.00 95.38 111 LYS A O 1
ATOM 878 N N . ILE A 1 112 ? -2.012 -6.533 -16.392 1.00 92.19 112 ILE A N 1
ATOM 879 C CA . ILE A 1 112 ? -1.691 -7.325 -15.195 1.00 92.19 112 ILE A CA 1
ATOM 880 C C . ILE A 1 112 ? -2.963 -7.963 -14.644 1.00 92.19 112 ILE A C 1
ATOM 882 O O . ILE A 1 112 ? -2.945 -9.140 -14.300 1.00 92.19 112 ILE A O 1
ATOM 886 N N . GLY A 1 113 ? -4.062 -7.208 -14.628 1.00 83.81 113 GLY A N 1
ATOM 887 C CA . GLY A 1 113 ? -5.383 -7.764 -14.354 1.00 83.81 113 GLY A CA 1
ATOM 888 C C . GLY A 1 113 ? -6.376 -6.778 -13.757 1.00 83.81 113 GLY A C 1
ATOM 889 O O . GLY A 1 113 ? -7.574 -7.012 -13.870 1.00 83.81 113 GLY A O 1
ATOM 890 N N . SER A 1 114 ? -5.917 -5.674 -13.159 1.00 92.88 114 SER A N 1
ATOM 891 C CA . SER A 1 114 ? -6.822 -4.766 -12.456 1.00 92.88 114 SER A CA 1
ATOM 892 C C . SER A 1 114 ? -6.337 -3.316 -12.408 1.00 92.88 114 SER A C 1
ATOM 894 O O . SER A 1 114 ? -5.139 -3.037 -12.429 1.00 92.88 114 SER A O 1
ATOM 896 N N . LEU A 1 115 ? -7.293 -2.391 -12.328 1.00 96.00 115 LEU A N 1
ATOM 897 C CA . LEU A 1 115 ? -7.078 -1.000 -11.904 1.00 96.00 115 LEU A CA 1
ATOM 898 C C . LEU A 1 115 ? -7.541 -0.769 -10.456 1.00 96.00 115 LEU A C 1
ATOM 900 O O . LEU A 1 115 ? -7.523 0.360 -9.984 1.00 96.00 115 LEU A O 1
ATOM 904 N N . ASP A 1 116 ? -7.980 -1.831 -9.784 1.00 97.25 116 ASP A N 1
ATOM 905 C CA . ASP A 1 116 ? -8.388 -1.833 -8.385 1.00 97.25 116 ASP A CA 1
ATOM 906 C C . ASP A 1 116 ? -7.149 -2.047 -7.488 1.00 97.25 116 ASP A C 1
ATOM 908 O O . ASP A 1 116 ? -6.455 -3.058 -7.659 1.00 97.25 116 ASP A O 1
ATOM 912 N N . PRO A 1 117 ? -6.835 -1.130 -6.556 1.00 98.00 117 PRO A N 1
ATOM 913 C CA . PRO A 1 117 ? -5.735 -1.286 -5.614 1.00 98.00 117 PRO A CA 1
ATOM 914 C C . PRO A 1 117 ? -5.924 -2.467 -4.653 1.00 98.00 117 PRO A C 1
ATOM 916 O O . PRO A 1 117 ? -4.929 -3.110 -4.304 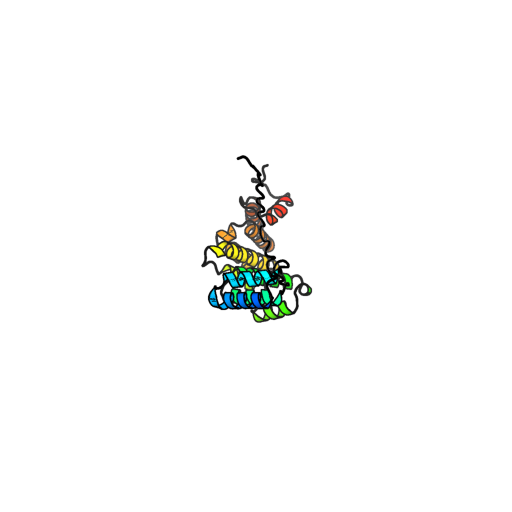1.00 98.00 117 PRO A O 1
ATOM 919 N N . VAL A 1 118 ? -7.163 -2.818 -4.279 1.00 98.06 118 VAL A N 1
ATOM 920 C CA . VAL A 1 118 ? -7.468 -3.945 -3.377 1.00 98.06 118 VAL A CA 1
ATOM 921 C C . VAL A 1 118 ? -6.900 -5.247 -3.939 1.00 98.06 118 VAL A C 1
ATOM 923 O O . VAL A 1 118 ? -6.312 -6.031 -3.198 1.00 98.06 118 VAL A O 1
ATOM 926 N N . PHE A 1 119 ? -6.979 -5.451 -5.259 1.00 97.62 119 PHE A N 1
ATOM 927 C CA . PHE A 1 119 ? -6.414 -6.627 -5.931 1.00 97.62 119 PHE A CA 1
ATOM 928 C C . PHE A 1 119 ? -4.918 -6.814 -5.632 1.00 97.62 119 PHE A C 1
ATOM 930 O O . PHE A 1 119 ? -4.461 -7.925 -5.336 1.00 97.62 119 PHE A O 1
ATOM 937 N N . TYR A 1 120 ? -4.149 -5.728 -5.700 1.00 98.06 120 TYR A N 1
ATOM 938 C CA . TYR A 1 120 ? -2.708 -5.769 -5.491 1.00 98.06 120 TYR A CA 1
ATOM 939 C C . TYR A 1 120 ? -2.370 -5.919 -4.011 1.00 98.06 120 TYR A C 1
ATOM 941 O O . TYR A 1 120 ? -1.590 -6.804 -3.659 1.00 98.06 120 TYR A O 1
ATOM 949 N N . PHE A 1 121 ? -2.991 -5.119 -3.142 1.00 98.06 121 PHE A N 1
ATOM 950 C CA . PHE A 1 121 ? -2.740 -5.180 -1.704 1.00 98.06 121 PHE A CA 1
ATOM 951 C C . PHE A 1 121 ? -3.131 -6.533 -1.104 1.00 98.06 121 PHE A C 1
ATOM 953 O O . PHE A 1 121 ? -2.339 -7.116 -0.367 1.00 98.06 121 PHE A O 1
ATOM 960 N N . SER A 1 122 ? -4.275 -7.094 -1.504 1.00 97.06 122 SER A N 1
ATOM 961 C CA . SER A 1 122 ? -4.710 -8.419 -1.052 1.00 97.06 122 SER A CA 1
ATOM 962 C C . SER A 1 122 ? -3.756 -9.530 -1.479 1.00 97.06 122 SER A C 1
ATOM 964 O O . SER A 1 122 ? -3.442 -10.427 -0.696 1.00 97.06 122 SER A O 1
ATOM 966 N N . SER A 1 123 ? -3.228 -9.451 -2.703 1.00 95.25 123 SER A N 1
ATOM 967 C CA . SER A 1 123 ? -2.213 -10.398 -3.177 1.00 95.25 123 SER A CA 1
ATOM 968 C C . SER A 1 123 ? -0.908 -10.252 -2.383 1.00 95.25 123 SER A C 1
ATOM 970 O O . SER A 1 123 ? -0.369 -11.236 -1.880 1.00 95.25 123 SER A O 1
ATOM 972 N N . GLY A 1 124 ? -0.432 -9.017 -2.196 1.00 95.19 124 GLY A N 1
ATOM 973 C CA . GLY A 1 124 ? 0.787 -8.722 -1.441 1.00 95.19 124 GLY A CA 1
ATOM 974 C C . GLY A 1 124 ? 0.705 -9.104 0.038 1.00 95.19 124 GLY A C 1
ATOM 975 O O . GLY A 1 124 ? 1.707 -9.526 0.613 1.00 95.19 124 GLY A O 1
ATOM 976 N N . SER A 1 125 ? -0.479 -9.018 0.653 1.00 95.38 125 SER A N 1
ATOM 977 C CA . SER A 1 125 ? -0.687 -9.356 2.066 1.00 95.38 125 SER A CA 1
ATOM 978 C C . SER A 1 125 ? -0.610 -10.859 2.358 1.00 95.38 125 SER A C 1
ATOM 980 O O . SER A 1 125 ? -0.488 -11.267 3.516 1.00 95.38 125 SER A O 1
ATOM 982 N N . GLN A 1 126 ? -0.675 -11.706 1.326 1.00 92.69 126 GLN A N 1
ATOM 983 C CA . GLN A 1 126 ? -0.606 -13.166 1.450 1.00 92.69 126 GLN A CA 1
ATOM 984 C C . GLN A 1 126 ? 0.833 -13.703 1.400 1.00 92.69 126 GLN A C 1
ATOM 986 O O . GLN A 1 126 ? 1.094 -14.810 1.873 1.00 92.69 126 GLN A O 1
ATOM 991 N N . TRP A 1 127 ? 1.789 -12.936 0.872 1.00 88.00 127 TRP A N 1
ATOM 992 C CA . TRP A 1 127 ? 3.150 -13.409 0.598 1.00 88.00 127 TRP A CA 1
ATOM 993 C C . TRP A 1 127 ? 4.113 -13.140 1.759 1.00 88.00 127 TRP A C 1
ATOM 995 O O . TRP A 1 127 ? 5.078 -12.387 1.646 1.00 88.00 127 TRP A O 1
ATOM 1005 N N . LYS A 1 128 ? 3.843 -13.793 2.897 1.00 78.94 128 LYS A N 1
ATOM 1006 C CA . LYS A 1 128 ? 4.628 -13.687 4.146 1.00 78.94 128 LYS A CA 1
ATOM 1007 C C . LYS A 1 128 ? 5.708 -14.767 4.308 1.00 78.94 128 LYS A C 1
ATOM 1009 O O . LYS A 1 128 ? 6.293 -14.886 5.380 1.00 78.94 128 LYS A O 1
ATOM 1014 N N . SER A 1 129 ? 5.947 -15.593 3.286 1.00 75.12 129 SER A N 1
ATOM 1015 C CA . SER A 1 129 ? 6.822 -16.774 3.389 1.00 75.12 129 SER A CA 1
ATOM 1016 C C . SER A 1 129 ? 8.283 -16.432 3.683 1.00 75.12 129 SER A C 1
ATOM 1018 O O . SER A 1 129 ? 8.998 -17.247 4.261 1.00 75.12 129 SER A O 1
ATOM 1020 N N . GLU A 1 130 ? 8.727 -15.231 3.317 1.00 79.38 130 GLU A N 1
ATOM 1021 C CA . GLU A 1 130 ? 10.072 -14.744 3.605 1.00 79.38 130 GLU A CA 1
ATOM 1022 C C . GLU A 1 130 ? 10.038 -13.689 4.714 1.00 79.38 130 GLU A C 1
ATOM 1024 O O . GLU A 1 130 ? 9.361 -12.667 4.594 1.00 79.38 130 GLU A O 1
ATOM 1029 N N . LEU A 1 131 ? 10.833 -13.892 5.771 1.00 80.88 131 LEU A N 1
ATOM 1030 C CA . LEU A 1 131 ? 10.880 -12.993 6.932 1.00 80.88 131 LEU A CA 1
ATOM 1031 C C . LEU A 1 131 ? 11.153 -11.531 6.543 1.00 80.88 131 LEU A C 1
ATOM 1033 O O . LEU A 1 131 ? 10.555 -10.617 7.104 1.00 80.88 131 LEU A O 1
ATOM 1037 N N . ARG A 1 132 ? 12.021 -11.313 5.549 1.00 82.00 132 ARG A N 1
ATOM 1038 C CA . ARG A 1 132 ? 12.378 -9.977 5.046 1.00 82.00 132 ARG A CA 1
ATOM 1039 C C . ARG A 1 132 ? 11.205 -9.205 4.438 1.00 82.00 132 ARG A C 1
ATOM 1041 O O . ARG A 1 132 ? 11.282 -7.990 4.311 1.00 82.00 132 ARG A O 1
ATOM 1048 N N . TYR A 1 133 ? 10.141 -9.905 4.054 1.00 87.31 133 TYR A N 1
ATOM 1049 C CA . TYR A 1 133 ? 8.950 -9.320 3.455 1.00 87.31 133 TYR A CA 1
ATOM 1050 C C . TYR A 1 133 ? 7.767 -9.226 4.417 1.00 87.31 133 TYR A C 1
ATOM 1052 O O . TYR A 1 133 ? 6.710 -8.734 4.026 1.00 87.31 133 TYR A O 1
ATOM 1060 N N . LYS A 1 134 ? 7.934 -9.646 5.677 1.00 89.81 134 LYS A N 1
ATOM 1061 C CA . LYS A 1 134 ? 6.856 -9.614 6.666 1.00 89.81 134 LYS A CA 1
ATOM 1062 C C . LYS A 1 134 ? 6.267 -8.208 6.822 1.00 89.81 134 LYS A C 1
ATOM 1064 O O . LYS A 1 134 ? 5.072 -8.037 6.629 1.00 89.81 134 LYS A O 1
ATOM 1069 N N . GLU A 1 135 ? 7.115 -7.206 7.055 1.00 91.00 135 GLU A N 1
ATOM 1070 C CA . GLU A 1 135 ? 6.670 -5.822 7.276 1.00 91.00 135 GLU A CA 1
ATOM 1071 C C . GLU A 1 135 ? 5.882 -5.262 6.083 1.00 91.00 135 GLU A C 1
ATOM 1073 O O . GLU A 1 135 ? 4.823 -4.664 6.251 1.00 91.00 135 GLU A O 1
ATOM 1078 N N . ILE A 1 136 ? 6.361 -5.488 4.853 1.00 94.12 136 ILE A N 1
ATOM 1079 C CA . ILE A 1 136 ? 5.676 -4.976 3.658 1.00 94.12 136 ILE A CA 1
ATOM 1080 C C . ILE A 1 136 ? 4.374 -5.739 3.374 1.00 94.12 136 ILE A C 1
ATOM 1082 O O . ILE A 1 136 ? 3.409 -5.152 2.890 1.00 94.12 136 ILE A O 1
ATOM 1086 N N . ALA A 1 137 ? 4.305 -7.032 3.695 1.00 94.88 137 ALA A N 1
ATOM 1087 C CA . ALA A 1 137 ? 3.071 -7.803 3.597 1.00 94.88 137 ALA A CA 1
ATOM 1088 C C . ALA A 1 137 ? 2.038 -7.363 4.651 1.00 94.88 137 ALA A C 1
ATOM 1090 O O . ALA A 1 137 ? 0.853 -7.249 4.332 1.00 94.88 137 ALA A O 1
ATOM 1091 N N . ASP A 1 138 ? 2.477 -7.056 5.873 1.00 94.31 138 ASP A N 1
ATOM 1092 C CA . ASP A 1 138 ? 1.627 -6.496 6.929 1.00 94.31 138 ASP A CA 1
ATOM 1093 C C . ASP A 1 138 ? 1.126 -5.094 6.537 1.00 94.31 138 ASP A C 1
ATOM 1095 O O . ASP A 1 138 ? -0.061 -4.797 6.678 1.00 94.31 138 ASP A O 1
ATOM 1099 N N . LEU A 1 139 ? 1.988 -4.257 5.944 1.00 95.38 139 LEU A N 1
ATOM 1100 C CA . LEU A 1 139 ? 1.591 -2.960 5.392 1.00 95.38 139 LEU A CA 1
ATOM 1101 C C . LEU A 1 139 ? 0.555 -3.107 4.270 1.00 95.38 139 LEU A C 1
ATOM 1103 O O . LEU A 1 139 ? -0.443 -2.388 4.270 1.00 95.38 139 LEU A O 1
ATOM 1107 N N . ASN A 1 140 ? 0.751 -4.052 3.345 1.00 97.62 140 ASN A N 1
ATOM 1108 C CA . ASN A 1 140 ? -0.228 -4.347 2.298 1.00 97.62 140 ASN A CA 1
ATOM 1109 C C . ASN A 1 140 ? -1.594 -4.732 2.891 1.00 97.62 140 ASN A C 1
ATOM 1111 O O . ASN A 1 140 ? -2.607 -4.278 2.377 1.00 97.62 140 ASN A O 1
ATOM 1115 N N . ALA A 1 141 ? -1.648 -5.495 3.990 1.00 97.56 141 ALA A N 1
ATOM 1116 C CA . ALA A 1 141 ? -2.916 -5.816 4.658 1.00 97.56 141 ALA A CA 1
ATOM 1117 C C . ALA A 1 141 ? -3.619 -4.565 5.220 1.00 97.56 141 ALA A C 1
ATOM 1119 O O . ALA A 1 141 ? -4.838 -4.428 5.113 1.00 97.56 141 ALA A O 1
ATOM 1120 N N . VAL A 1 142 ? -2.855 -3.627 5.794 1.00 97.88 142 VAL A N 1
ATOM 1121 C CA . VAL A 1 142 ? -3.414 -2.353 6.271 1.00 97.88 142 VAL A CA 1
ATOM 1122 C C . VAL A 1 142 ? -3.980 -1.539 5.107 1.00 97.88 142 VAL A C 1
ATOM 1124 O O . VAL A 1 142 ? -5.100 -1.042 5.194 1.00 97.88 142 VAL A O 1
ATOM 1127 N N . LEU A 1 143 ? -3.243 -1.436 4.001 1.00 98.31 143 LEU A N 1
ATOM 1128 C CA . LEU A 1 143 ? -3.673 -0.684 2.818 1.00 98.31 143 LEU A CA 1
ATOM 1129 C C . LEU A 1 143 ? -4.866 -1.331 2.110 1.00 98.31 143 LEU A C 1
ATOM 1131 O O . LEU A 1 143 ? -5.753 -0.613 1.658 1.00 98.31 143 LEU A O 1
ATOM 1135 N N . GLU A 1 144 ? -4.927 -2.664 2.070 1.00 98.50 144 GLU A N 1
ATOM 1136 C CA . GLU A 1 144 ? -6.101 -3.428 1.632 1.00 98.50 144 GLU A CA 1
ATOM 1137 C C . GLU A 1 144 ? -7.339 -3.005 2.433 1.00 98.50 144 GLU A C 1
ATOM 1139 O O . GLU A 1 144 ? -8.348 -2.615 1.848 1.00 98.50 144 GLU A O 1
ATOM 1144 N N . GLY A 1 145 ? -7.242 -3.001 3.766 1.00 98.50 145 GLY A N 1
ATOM 1145 C CA . GLY A 1 145 ? -8.338 -2.587 4.639 1.00 98.50 145 GLY A CA 1
ATOM 1146 C C . GLY A 1 145 ? -8.780 -1.138 4.430 1.00 98.50 145 GLY A C 1
ATOM 1147 O O . GLY A 1 145 ? -9.975 -0.861 4.341 1.00 98.50 145 GLY A O 1
ATOM 1148 N N . ILE A 1 146 ? -7.833 -0.208 4.279 1.00 98.44 146 ILE A N 1
ATOM 1149 C CA . ILE A 1 146 ? -8.148 1.204 4.012 1.00 98.44 146 ILE A CA 1
ATOM 1150 C C . ILE A 1 146 ? -8.826 1.373 2.645 1.00 98.44 146 ILE A C 1
ATOM 1152 O O . ILE A 1 146 ? -9.824 2.088 2.537 1.00 98.44 146 ILE A O 1
ATOM 1156 N N . ALA A 1 147 ? -8.323 0.706 1.604 1.00 98.25 147 ALA A N 1
ATOM 1157 C CA . ALA A 1 147 ? -8.930 0.745 0.278 1.00 98.25 147 ALA A CA 1
ATOM 1158 C C . ALA A 1 147 ? -10.371 0.201 0.311 1.00 98.25 147 ALA A C 1
ATOM 1160 O O . ALA A 1 147 ? -11.289 0.858 -0.180 1.00 98.25 147 ALA A O 1
ATOM 1161 N N . LEU A 1 148 ? -10.604 -0.924 0.995 1.00 98.69 148 LEU A N 1
ATOM 1162 C CA . LEU A 1 148 ? -11.943 -1.491 1.206 1.00 98.69 148 LEU A CA 1
ATOM 1163 C C . LEU A 1 148 ? -12.873 -0.537 1.976 1.00 98.69 148 LEU A C 1
ATOM 1165 O O . LEU A 1 148 ? -14.046 -0.393 1.625 1.00 98.69 148 LEU A O 1
ATOM 1169 N N . PHE A 1 149 ? -12.364 0.159 2.998 1.00 98.56 149 PHE A N 1
ATOM 1170 C CA . PHE A 1 149 ? -13.126 1.179 3.723 1.00 98.56 149 PHE A CA 1
ATOM 1171 C C . PHE A 1 149 ? -13.562 2.336 2.810 1.00 98.56 149 PHE A C 1
ATOM 1173 O O . PHE A 1 149 ? -14.714 2.781 2.890 1.00 98.56 149 PHE A O 1
ATOM 1180 N N . ASN A 1 150 ? -12.669 2.803 1.933 1.00 97.12 150 ASN A N 1
ATOM 1181 C CA . ASN A 1 150 ? -12.955 3.868 0.967 1.00 97.12 150 ASN A CA 1
ATOM 1182 C C . ASN A 1 150 ? -13.998 3.438 -0.073 1.00 97.12 150 ASN A C 1
ATOM 1184 O O . ASN A 1 150 ? -14.847 4.239 -0.458 1.00 97.12 150 ASN A O 1
ATOM 1188 N N . GLU A 1 151 ? -14.006 2.159 -0.448 1.00 96.94 151 GLU A N 1
ATOM 1189 C CA . GLU A 1 151 ? -15.043 1.548 -1.291 1.00 96.94 151 GLU A CA 1
ATOM 1190 C C . GLU A 1 151 ? -16.340 1.214 -0.532 1.00 96.94 151 GLU A C 1
ATOM 1192 O O . GLU A 1 151 ? -17.275 0.650 -1.101 1.00 96.94 151 GLU A O 1
ATOM 1197 N N . ASN A 1 152 ? -16.424 1.571 0.754 1.00 97.75 152 ASN A N 1
ATOM 1198 C CA . ASN A 1 152 ? -17.557 1.300 1.636 1.00 97.75 152 ASN A CA 1
ATOM 1199 C C . ASN A 1 152 ? -17.872 -0.204 1.817 1.00 97.75 152 ASN A C 1
ATOM 1201 O O . ASN A 1 152 ? -19.005 -0.569 2.133 1.00 97.75 152 ASN A O 1
ATOM 1205 N N . LYS A 1 153 ? -16.862 -1.070 1.663 1.00 98.44 153 LYS A N 1
ATOM 1206 C CA . LYS A 1 153 ? -16.898 -2.516 1.944 1.00 98.44 153 LYS A CA 1
ATOM 1207 C C . LYS A 1 153 ? -16.443 -2.766 3.385 1.00 98.44 153 LYS A C 1
ATOM 1209 O O . LYS A 1 153 ? -15.321 -3.195 3.654 1.00 98.44 153 LYS A O 1
ATOM 1214 N N . LEU A 1 154 ? -17.294 -2.393 4.337 1.00 98.50 154 LEU A N 1
ATOM 1215 C CA . LEU A 1 154 ? -16.904 -2.198 5.739 1.00 98.50 154 LEU A CA 1
ATOM 1216 C C . LEU A 1 154 ? -16.551 -3.508 6.454 1.00 98.50 154 LEU A C 1
ATOM 1218 O O . LEU A 1 154 ? -15.578 -3.556 7.202 1.00 98.50 154 LEU A O 1
ATOM 1222 N N . GLU A 1 155 ? -17.293 -4.582 6.202 1.00 98.19 155 GLU A N 1
ATOM 1223 C CA . GLU A 1 155 ? -17.026 -5.904 6.771 1.00 98.19 155 GLU A CA 1
ATOM 1224 C C . GLU A 1 155 ? -15.704 -6.483 6.255 1.00 98.19 155 GLU A C 1
ATOM 1226 O O . GLU A 1 155 ? -14.926 -7.032 7.034 1.00 98.19 155 GLU A O 1
ATOM 1231 N N . GLU A 1 156 ? -15.426 -6.323 4.960 1.00 98.44 156 GLU A N 1
ATOM 1232 C CA . GLU A 1 156 ? -14.182 -6.771 4.324 1.00 98.44 156 GLU A CA 1
ATOM 1233 C C . GLU A 1 156 ? -12.985 -5.955 4.831 1.00 98.44 156 GLU A C 1
ATOM 1235 O O . GLU A 1 156 ? -11.949 -6.528 5.164 1.00 98.44 156 GLU A O 1
ATOM 1240 N N . SER A 1 157 ? -13.150 -4.635 4.990 1.00 98.69 157 SER A N 1
ATOM 1241 C CA . SER A 1 157 ? -12.167 -3.760 5.644 1.00 98.69 157 SER A CA 1
ATOM 1242 C C . SER A 1 157 ? -11.818 -4.265 7.047 1.00 98.69 157 SER A C 1
ATOM 1244 O O . SER A 1 157 ? -10.648 -4.492 7.358 1.00 98.69 157 SER A O 1
ATOM 1246 N N . ILE A 1 158 ? -12.828 -4.526 7.888 1.00 98.56 158 ILE A N 1
ATOM 1247 C CA . ILE A 1 158 ? -12.620 -5.041 9.249 1.00 98.56 158 ILE A CA 1
ATOM 1248 C C . ILE A 1 158 ? -11.873 -6.379 9.214 1.00 98.56 158 ILE A C 1
ATOM 1250 O O . ILE A 1 158 ? -10.962 -6.580 10.019 1.00 98.56 158 ILE A O 1
ATOM 1254 N N . GLN A 1 159 ? -12.222 -7.282 8.294 1.00 98.06 159 GLN A N 1
ATOM 1255 C CA . GLN A 1 159 ? -11.535 -8.567 8.143 1.00 98.06 159 GLN A CA 1
ATOM 1256 C C . GLN A 1 159 ? -10.066 -8.393 7.742 1.00 98.06 159 GLN A C 1
ATOM 1258 O O . GLN A 1 159 ? -9.203 -9.010 8.364 1.00 98.06 159 GLN A O 1
ATOM 1263 N N . ALA A 1 160 ? -9.765 -7.537 6.764 1.00 97.69 160 ALA A N 1
ATOM 1264 C CA . ALA A 1 160 ? -8.396 -7.275 6.323 1.00 97.69 160 ALA A CA 1
ATOM 1265 C C . ALA A 1 160 ? -7.535 -6.669 7.449 1.00 97.69 160 ALA A C 1
ATOM 1267 O O . ALA A 1 160 ? -6.429 -7.142 7.710 1.00 97.69 160 ALA A O 1
ATOM 1268 N N . LEU A 1 161 ? -8.075 -5.690 8.184 1.00 98.50 161 LEU A N 1
ATOM 1269 C CA . LEU A 1 161 ? -7.379 -5.002 9.283 1.00 98.50 161 LEU A CA 1
ATOM 1270 C C . LEU A 1 161 ? -7.221 -5.856 10.550 1.00 98.50 161 LEU A C 1
ATOM 1272 O O . LEU A 1 161 ? -6.414 -5.523 11.415 1.00 98.50 161 LEU A O 1
ATOM 1276 N N . ASN A 1 162 ? -7.975 -6.953 10.669 1.00 96.94 162 ASN A N 1
ATOM 1277 C CA . ASN A 1 162 ? -7.899 -7.897 11.789 1.00 96.94 162 ASN A CA 1
ATOM 1278 C C . ASN A 1 162 ? -7.462 -9.303 11.345 1.00 96.94 162 ASN A C 1
ATOM 1280 O O . ASN A 1 162 ? -7.690 -10.277 12.064 1.00 96.94 162 ASN A O 1
ATOM 1284 N N . LYS A 1 163 ? -6.840 -9.418 10.164 1.00 92.75 163 LYS A N 1
ATOM 1285 C CA . LYS A 1 163 ? -6.461 -10.697 9.545 1.00 92.75 163 LYS A CA 1
ATOM 1286 C C . LYS A 1 163 ? -5.505 -11.516 10.411 1.00 92.75 163 LYS A C 1
ATOM 1288 O O . LYS A 1 163 ? -5.609 -12.739 10.457 1.00 92.75 163 LYS A O 1
ATOM 1293 N N . ASP A 1 164 ? -4.597 -10.845 11.111 1.00 94.38 164 ASP A N 1
ATOM 1294 C CA . ASP A 1 164 ? -3.725 -11.443 12.114 1.00 94.38 164 ASP A CA 1
ATOM 1295 C C . ASP A 1 164 ? -3.321 -10.423 13.185 1.00 94.38 164 ASP A C 1
ATOM 1297 O O . ASP A 1 164 ? -3.670 -9.240 13.126 1.00 94.38 164 ASP A O 1
ATOM 1301 N N . LYS A 1 165 ? -2.604 -10.916 14.198 1.00 95.12 165 LYS A N 1
ATOM 1302 C CA . LYS A 1 165 ? -2.200 -10.129 15.361 1.00 95.12 165 LYS A CA 1
ATOM 1303 C C . LYS A 1 165 ? -1.266 -8.976 14.991 1.00 95.12 165 LYS A C 1
ATOM 1305 O O . LYS A 1 165 ? -1.445 -7.891 15.534 1.00 95.12 165 LYS A O 1
ATOM 1310 N N . ASP A 1 166 ? -0.304 -9.201 14.098 1.00 93.50 166 ASP A N 1
ATOM 1311 C CA . ASP A 1 166 ? 0.702 -8.193 13.756 1.00 93.50 166 ASP A CA 1
ATOM 1312 C C . ASP A 1 166 ? 0.036 -6.996 13.059 1.00 93.50 166 ASP A C 1
ATOM 1314 O O . ASP A 1 166 ? 0.292 -5.847 13.418 1.00 93.50 166 ASP A O 1
ATOM 1318 N N . VAL A 1 167 ? -0.910 -7.256 12.148 1.00 96.00 167 VAL A N 1
ATOM 1319 C CA . VAL A 1 167 ? -1.711 -6.215 11.482 1.00 96.00 167 VAL A CA 1
ATOM 1320 C C . VAL A 1 167 ? -2.645 -5.508 12.473 1.00 96.00 167 VAL A C 1
ATOM 1322 O O . VAL A 1 167 ? -2.651 -4.279 12.543 1.00 96.00 167 VAL A O 1
ATOM 1325 N N . ALA A 1 168 ? -3.393 -6.262 13.287 1.00 97.44 168 ALA A N 1
ATOM 1326 C CA . ALA A 1 168 ? -4.388 -5.718 14.222 1.00 97.44 168 ALA A CA 1
ATOM 1327 C C . ALA A 1 168 ? -3.780 -4.894 15.378 1.00 97.44 168 ALA A C 1
ATOM 1329 O O . ALA A 1 168 ?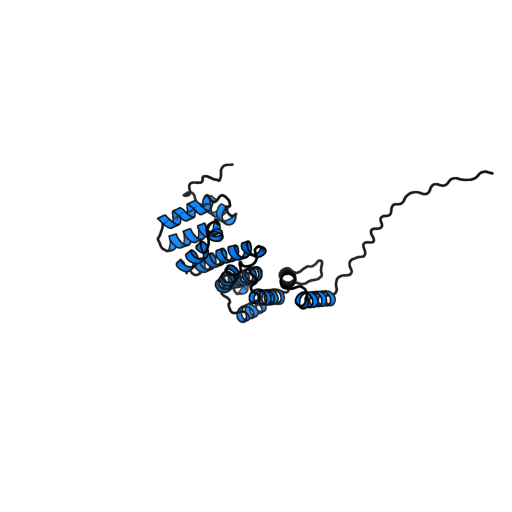 -4.485 -4.166 16.097 1.00 97.44 168 ALA A O 1
ATOM 1330 N N . GLU A 1 169 ? -2.477 -5.032 15.622 1.00 96.00 169 GLU A N 1
ATOM 1331 C CA . GLU A 1 169 ? -1.743 -4.274 16.636 1.00 96.00 169 GLU A CA 1
ATOM 1332 C C . GLU A 1 169 ? -1.224 -2.920 16.135 1.00 96.00 169 GLU A C 1
ATOM 1334 O O . GLU A 1 169 ? -0.913 -2.073 16.974 1.00 96.00 169 GLU A O 1
ATOM 1339 N N . ARG A 1 170 ? -1.227 -2.654 14.822 1.00 95.75 170 ARG A N 1
ATOM 1340 C CA . ARG A 1 170 ? -0.848 -1.345 14.255 1.00 95.75 170 ARG A CA 1
ATOM 1341 C C . ARG A 1 170 ? -1.909 -0.287 14.572 1.00 95.75 170 ARG A C 1
ATOM 1343 O O . ARG A 1 170 ? -3.109 -0.565 14.474 1.00 95.75 170 ARG A O 1
ATOM 1350 N N . SER A 1 171 ? -1.501 0.923 14.959 1.00 96.50 171 SER A N 1
ATOM 1351 C CA . SER A 1 171 ? -2.459 1.962 15.364 1.00 96.50 171 SER A CA 1
ATOM 1352 C C . SER A 1 171 ? -3.287 2.452 14.177 1.00 96.50 171 SER A C 1
ATOM 1354 O O . SER A 1 171 ? -4.487 2.682 14.325 1.00 96.50 171 SER A O 1
ATOM 1356 N N . LEU A 1 172 ? -2.707 2.477 12.971 1.00 96.25 172 LEU A N 1
ATOM 1357 C CA . LEU A 1 172 ? -3.435 2.839 11.754 1.00 96.25 172 LEU A CA 1
ATOM 1358 C C . LEU A 1 172 ? -4.538 1.822 11.416 1.00 96.25 172 LEU A C 1
ATOM 1360 O O . LEU A 1 172 ? -5.655 2.204 11.065 1.00 96.25 172 LEU A O 1
ATOM 1364 N N . ALA A 1 173 ? -4.264 0.525 11.589 1.00 97.94 173 ALA A N 1
ATOM 1365 C CA . ALA A 1 173 ? -5.268 -0.521 11.395 1.00 97.94 173 ALA A CA 1
ATOM 1366 C C . ALA A 1 173 ? -6.408 -0.411 12.418 1.00 97.94 173 ALA A C 1
ATOM 1368 O O . ALA A 1 173 ? -7.583 -0.575 12.080 1.00 97.94 173 ALA A O 1
ATOM 1369 N N . GLN A 1 174 ? -6.077 -0.084 13.669 1.00 98.06 174 GLN A N 1
ATOM 1370 C CA . GLN A 1 174 ? -7.060 0.136 14.731 1.00 98.06 174 GLN A CA 1
ATOM 1371 C C . GLN A 1 174 ? -7.941 1.353 14.439 1.00 98.06 174 GLN A C 1
ATOM 1373 O O . GLN A 1 174 ? -9.158 1.261 14.590 1.00 98.06 174 GLN A O 1
ATOM 1378 N N . LEU A 1 175 ? -7.352 2.448 13.954 1.00 97.44 175 LEU A N 1
ATOM 1379 C CA . LEU A 1 175 ? -8.074 3.660 13.577 1.00 97.44 175 LEU A CA 1
ATOM 1380 C C . LEU A 1 175 ? -9.110 3.386 12.474 1.00 97.44 175 LEU A C 1
ATOM 1382 O O . LEU A 1 175 ? -10.290 3.696 12.631 1.00 97.44 175 LEU A O 1
ATOM 1386 N N . TYR A 1 176 ? -8.708 2.729 11.385 1.00 98.19 176 TYR A N 1
ATOM 1387 C CA . TYR A 1 176 ? -9.638 2.412 10.296 1.00 98.19 176 TYR A CA 1
ATOM 1388 C C . TYR A 1 176 ? -10.643 1.308 10.655 1.00 98.19 176 TYR A C 1
ATOM 1390 O O . TYR A 1 176 ? -11.779 1.319 10.169 1.00 98.19 176 TYR A O 1
ATOM 1398 N N . THR A 1 177 ? -10.288 0.398 11.567 1.00 98.56 177 THR A N 1
ATOM 1399 C CA . THR A 1 177 ? -11.249 -0.551 12.149 1.00 98.56 177 THR A CA 1
ATOM 1400 C C . THR A 1 177 ? -12.319 0.194 12.949 1.00 98.56 177 THR A C 1
ATOM 1402 O O . THR A 1 177 ? -13.510 -0.077 12.784 1.00 98.56 177 THR A O 1
ATOM 1405 N N . ALA A 1 178 ? -11.926 1.179 13.763 1.00 97.88 178 ALA A N 1
ATOM 1406 C CA . ALA A 1 178 ? -12.858 2.049 14.471 1.00 97.88 178 ALA A CA 1
ATOM 1407 C C . ALA A 1 178 ? -13.794 2.796 13.514 1.00 97.88 178 ALA A C 1
ATOM 1409 O O . ALA A 1 178 ? -15.010 2.757 13.701 1.00 97.88 178 ALA A O 1
ATOM 1410 N N . PHE A 1 179 ? -13.258 3.423 12.463 1.00 97.81 179 PHE A N 1
ATOM 1411 C CA . PHE A 1 179 ? -14.076 4.116 11.464 1.00 97.81 179 PHE A CA 1
ATOM 1412 C C . PHE A 1 179 ? -15.060 3.180 10.761 1.00 97.81 179 PHE A C 1
ATOM 1414 O O . PHE A 1 179 ? -16.212 3.555 10.530 1.00 97.81 179 PHE A O 1
ATOM 1421 N N . SER A 1 180 ? -14.640 1.950 10.466 1.00 98.50 180 SER A N 1
ATOM 1422 C CA . SER A 1 180 ? -15.514 0.935 9.878 1.00 98.50 180 SER A CA 1
ATOM 1423 C C . SER A 1 180 ? -16.668 0.581 10.826 1.00 98.50 180 SER A C 1
ATOM 1425 O O . SER A 1 180 ? -17.826 0.623 10.413 1.00 98.50 180 SER A O 1
ATOM 1427 N N . TYR A 1 181 ? -16.385 0.329 12.113 1.00 98.44 181 TYR A N 1
ATOM 1428 C CA . TYR A 1 181 ? -17.415 0.071 13.130 1.00 98.44 181 TYR A CA 1
ATOM 1429 C C . TYR A 1 181 ? -18.359 1.257 13.347 1.00 98.44 181 TYR A C 1
ATOM 1431 O O . TYR A 1 181 ? -19.564 1.060 13.519 1.00 98.44 181 TYR A O 1
ATOM 1439 N N . LEU A 1 182 ? -17.832 2.481 13.309 1.00 97.12 182 LEU A N 1
ATOM 1440 C CA . LEU A 1 182 ? -18.629 3.694 13.432 1.00 97.12 182 LEU A CA 1
ATOM 1441 C C . LEU A 1 182 ? -19.626 3.814 12.272 1.00 97.12 182 LEU A C 1
ATOM 1443 O O . LEU A 1 182 ? -20.811 4.044 12.513 1.00 97.12 182 LEU A O 1
ATOM 1447 N N . LYS A 1 183 ? -19.181 3.578 11.029 1.00 97.81 183 LYS A N 1
ATOM 1448 C CA . LYS A 1 183 ? -20.050 3.611 9.840 1.00 97.81 183 LYS A CA 1
ATOM 1449 C C . LYS A 1 183 ? -21.181 2.576 9.881 1.00 97.81 183 LYS A C 1
ATOM 1451 O O . LYS A 1 183 ? -22.263 2.866 9.382 1.00 97.81 183 LYS A O 1
ATOM 1456 N N . ILE A 1 184 ? -20.973 1.409 10.499 1.00 97.69 184 ILE A N 1
ATOM 1457 C CA . ILE A 1 184 ? -22.031 0.394 10.697 1.00 97.69 184 ILE A CA 1
ATOM 1458 C C . ILE A 1 184 ? -22.827 0.576 12.006 1.00 97.69 184 ILE A C 1
ATOM 1460 O O . ILE A 1 184 ? -23.577 -0.314 12.411 1.00 97.69 184 ILE A O 1
ATOM 1464 N N . GLY A 1 185 ? -22.667 1.710 12.698 1.00 97.31 185 GLY A N 1
ATOM 1465 C CA . GLY A 1 185 ? -23.443 2.066 13.891 1.00 97.31 185 GLY A CA 1
ATOM 1466 C C . GLY A 1 185 ? -23.049 1.323 15.174 1.00 97.31 185 GLY A C 1
ATOM 1467 O O . GLY A 1 185 ? -23.824 1.290 16.129 1.00 97.31 185 GLY A O 1
ATOM 1468 N N . LYS A 1 186 ? -21.861 0.710 15.229 1.00 97.94 186 LYS A N 1
ATOM 1469 C CA . LYS A 1 186 ? -21.340 -0.008 16.407 1.00 97.94 186 LYS A CA 1
ATOM 1470 C C . LYS A 1 186 ? -20.429 0.892 17.247 1.00 97.94 186 LYS A C 1
ATOM 1472 O O . LYS A 1 186 ? -19.244 0.603 17.406 1.00 97.94 186 LYS A O 1
ATOM 1477 N N . VAL A 1 187 ? -21.000 1.966 17.790 1.00 95.62 187 VAL A N 1
ATOM 1478 C CA . VAL A 1 187 ? -20.273 3.046 18.489 1.00 95.62 187 VAL A CA 1
ATOM 1479 C C . VAL A 1 187 ? -19.392 2.523 19.631 1.00 95.62 187 VAL A C 1
ATOM 1481 O O . VAL A 1 187 ? -18.190 2.752 19.606 1.00 95.62 187 VAL A O 1
ATOM 1484 N N . ASP A 1 188 ? -19.925 1.695 20.537 1.00 94.44 188 ASP A N 1
ATOM 1485 C CA . ASP A 1 188 ? -19.144 1.143 21.664 1.00 94.44 188 ASP A CA 1
ATOM 1486 C C . ASP A 1 188 ? -17.916 0.321 21.220 1.00 94.44 188 ASP A C 1
ATOM 1488 O O . ASP A 1 188 ? -16.924 0.183 21.940 1.00 94.44 188 ASP A O 1
ATOM 1492 N N . ILE A 1 189 ? -17.984 -0.305 20.040 1.00 96.62 189 ILE A N 1
ATOM 1493 C CA . ILE A 1 189 ? -16.855 -1.052 19.475 1.00 96.62 189 ILE A CA 1
ATOM 1494 C C . ILE A 1 189 ? -15.858 -0.077 18.852 1.00 96.62 189 ILE A C 1
ATOM 1496 O O . ILE A 1 189 ? -14.659 -0.212 19.097 1.00 96.62 189 ILE A O 1
ATOM 1500 N N . ALA A 1 190 ? -16.349 0.910 18.101 1.00 96.44 190 ALA A N 1
ATOM 1501 C CA . ALA A 1 190 ? -15.525 1.954 17.506 1.00 96.44 190 ALA A CA 1
ATOM 1502 C C . ALA A 1 190 ? -14.701 2.694 18.570 1.00 96.44 190 ALA A C 1
ATOM 1504 O O . ALA A 1 190 ? -13.483 2.774 18.434 1.00 96.44 190 ALA A O 1
ATOM 1505 N N . ASP A 1 191 ? -15.320 3.112 19.675 1.00 93.38 191 ASP A N 1
ATOM 1506 C CA . ASP A 1 191 ? -14.646 3.838 20.759 1.00 93.38 191 ASP A CA 1
ATOM 1507 C C . ASP A 1 191 ? -13.519 3.020 21.399 1.00 93.38 191 ASP A C 1
ATOM 1509 O O . ASP A 1 191 ? -12.453 3.547 21.722 1.00 93.38 191 ASP A O 1
ATOM 1513 N N . ARG A 1 192 ? -13.700 1.701 21.540 1.00 94.44 192 ARG A N 1
ATOM 1514 C CA . ARG A 1 192 ? -12.631 0.817 22.034 1.00 94.44 192 ARG A CA 1
ATOM 1515 C C . ARG A 1 192 ? -11.436 0.780 21.085 1.00 94.44 192 ARG A C 1
ATOM 1517 O O . ARG A 1 192 ? -10.300 0.820 21.552 1.00 94.44 192 ARG A O 1
ATOM 1524 N N . PHE A 1 193 ? -11.674 0.719 19.777 1.00 96.19 193 PHE A N 1
ATOM 1525 C CA . PHE A 1 193 ? -10.600 0.738 18.782 1.00 96.19 193 PHE A CA 1
ATOM 1526 C C . PHE A 1 193 ? -9.934 2.114 18.661 1.00 96.19 193 PHE A C 1
ATOM 1528 O O . PHE A 1 193 ? -8.711 2.158 18.557 1.00 96.19 193 PHE A O 1
ATOM 1535 N N . LEU A 1 194 ? -10.687 3.216 18.762 1.00 94.62 194 LEU A N 1
ATOM 1536 C CA . LEU A 1 194 ? -10.126 4.574 18.805 1.00 94.62 194 LEU A CA 1
ATOM 1537 C C . LEU A 1 194 ? -9.202 4.751 20.007 1.00 94.62 194 LEU A C 1
ATOM 1539 O O . LEU A 1 194 ? -8.063 5.189 19.857 1.00 94.62 194 LEU A O 1
ATOM 1543 N N . ASN A 1 195 ? -9.655 4.336 21.192 1.00 92.12 195 ASN A N 1
ATOM 1544 C CA . ASN A 1 195 ? -8.834 4.382 22.400 1.00 92.12 195 ASN A CA 1
ATOM 1545 C C . ASN A 1 195 ? -7.576 3.518 22.269 1.00 92.12 195 ASN A C 1
ATOM 1547 O O . ASN A 1 195 ? -6.510 3.928 22.726 1.00 92.12 195 ASN A O 1
ATOM 1551 N N . LYS A 1 196 ? -7.681 2.344 21.633 1.00 94.31 196 LYS A N 1
ATOM 1552 C CA . LYS A 1 196 ? -6.530 1.474 21.368 1.00 94.31 196 LYS A CA 1
ATOM 1553 C C . LYS A 1 196 ? -5.535 2.130 20.404 1.00 94.31 196 LYS A C 1
ATOM 1555 O O . LYS A 1 196 ? -4.342 2.094 20.684 1.00 94.31 196 LYS A O 1
ATOM 1560 N N . ALA A 1 197 ? -6.021 2.759 19.331 1.00 95.19 197 ALA A N 1
ATOM 1561 C CA . ALA A 1 197 ? -5.194 3.449 18.344 1.00 95.19 197 ALA A CA 1
ATOM 1562 C C . ALA A 1 197 ? -4.429 4.626 18.969 1.00 95.19 197 ALA A C 1
ATOM 1564 O O . ALA A 1 197 ? -3.206 4.689 18.869 1.00 95.19 197 ALA A O 1
ATOM 1565 N N . CYS A 1 198 ? -5.127 5.514 19.682 1.00 92.81 198 CYS A N 1
ATOM 1566 C CA . CYS A 1 198 ? -4.520 6.723 20.243 1.00 92.81 198 CYS A CA 1
ATOM 1567 C C . CYS A 1 198 ? -3.649 6.479 21.482 1.00 92.81 198 CYS A C 1
ATOM 1569 O O . CYS A 1 198 ? -2.826 7.325 21.813 1.00 92.81 198 CYS A O 1
ATOM 1571 N N . ASN A 1 199 ? -3.799 5.338 22.159 1.00 91.44 199 ASN A N 1
ATOM 1572 C CA . ASN A 1 199 ? -2.927 4.932 23.266 1.00 91.44 199 ASN A CA 1
ATOM 1573 C C . ASN A 1 199 ? -1.991 3.778 22.865 1.00 91.44 199 ASN A C 1
ATOM 1575 O O . ASN A 1 199 ? -1.509 3.028 23.716 1.00 91.44 199 ASN A O 1
ATOM 1579 N N . ASN A 1 200 ? -1.732 3.605 21.568 1.00 92.69 200 ASN A N 1
ATOM 1580 C CA . ASN A 1 200 ? -0.798 2.597 21.095 1.00 92.69 200 ASN A CA 1
ATOM 1581 C C . ASN A 1 200 ? 0.648 3.019 21.435 1.00 92.69 200 ASN A C 1
ATOM 1583 O O . ASN A 1 200 ? 1.040 4.134 21.100 1.00 92.69 200 ASN A O 1
ATOM 1587 N N . PRO A 1 201 ? 1.475 2.160 22.062 1.00 90.00 201 PRO A N 1
ATOM 1588 C CA . PRO A 1 201 ? 2.868 2.500 22.376 1.00 90.00 201 PRO A CA 1
ATOM 1589 C C . PRO A 1 201 ? 3.757 2.657 21.130 1.00 90.00 201 PRO A C 1
ATOM 1591 O O . PRO A 1 201 ? 4.871 3.161 21.233 1.00 90.00 201 PRO A O 1
ATOM 1594 N N . LYS A 1 202 ? 3.291 2.194 19.965 1.00 90.19 202 LYS A N 1
ATOM 1595 C CA . LYS A 1 202 ? 3.945 2.329 18.659 1.00 90.19 202 LYS A CA 1
ATOM 1596 C C . LYS A 1 202 ? 3.019 3.050 17.677 1.00 90.19 202 LYS A C 1
ATOM 1598 O O . LYS A 1 202 ? 2.791 2.565 16.573 1.00 90.19 202 LYS A O 1
ATOM 1603 N N . ILE A 1 203 ? 2.419 4.148 18.128 1.00 91.38 203 ILE A N 1
ATOM 1604 C CA . ILE A 1 203 ? 1.515 4.954 17.309 1.00 91.38 203 ILE A CA 1
ATOM 1605 C C . ILE A 1 203 ? 2.240 5.495 16.065 1.00 91.38 203 ILE A C 1
ATOM 1607 O O . ILE A 1 203 ? 3.393 5.915 16.142 1.00 91.38 203 ILE A O 1
ATOM 1611 N N . GLU A 1 204 ? 1.573 5.449 14.913 1.00 88.56 204 GLU A N 1
ATOM 1612 C CA . GLU A 1 204 ? 2.101 5.968 13.650 1.00 88.56 204 GLU A CA 1
ATOM 1613 C C . GLU A 1 204 ? 1.832 7.479 13.525 1.00 88.56 204 GLU A C 1
ATOM 1615 O O . GLU A 1 204 ? 0.774 7.948 13.943 1.00 88.56 204 GLU A O 1
ATOM 1620 N N . ASP A 1 205 ? 2.731 8.234 12.881 1.00 88.12 205 ASP A N 1
ATOM 1621 C CA . ASP A 1 205 ? 2.644 9.704 12.750 1.00 88.12 205 ASP A CA 1
ATOM 1622 C C . ASP A 1 205 ? 1.279 10.189 12.236 1.00 88.12 205 ASP A C 1
ATOM 1624 O O . ASP A 1 205 ? 0.647 11.056 12.836 1.00 88.12 205 ASP A O 1
ATOM 1628 N N . SER A 1 206 ? 0.759 9.545 11.187 1.00 84.00 206 SER A N 1
ATOM 1629 C CA . SER A 1 206 ? -0.573 9.849 10.631 1.00 84.00 206 SER A CA 1
ATOM 1630 C C . SER A 1 206 ? -1.733 9.677 11.627 1.00 84.00 206 SER A C 1
ATOM 1632 O O . SER A 1 206 ? -2.788 10.285 11.470 1.00 84.00 206 SER A O 1
ATOM 1634 N N . VAL A 1 207 ? -1.560 8.838 12.653 1.00 91.62 207 VAL A N 1
ATOM 1635 C CA . VAL A 1 207 ? -2.553 8.608 13.711 1.00 91.62 207 VAL A CA 1
ATOM 1636 C C . VAL A 1 207 ? -2.354 9.605 14.848 1.00 91.62 207 VAL A C 1
ATOM 1638 O O . VAL A 1 207 ? -3.344 10.054 15.421 1.00 91.62 207 VAL A O 1
ATOM 1641 N N . ILE A 1 208 ? -1.109 10.009 15.141 1.00 89.12 208 ILE A N 1
ATOM 1642 C CA . ILE A 1 208 ? -0.820 11.086 16.101 1.00 89.12 208 ILE A CA 1
ATOM 1643 C C . ILE A 1 208 ? -1.585 12.349 15.707 1.00 89.12 208 ILE A C 1
ATOM 1645 O O . ILE A 1 208 ? -2.314 12.883 16.540 1.00 89.12 208 ILE A O 1
ATOM 1649 N N . GLU A 1 209 ? -1.472 12.786 14.450 1.00 85.12 209 GLU A N 1
ATOM 1650 C CA . GLU A 1 209 ? -2.157 13.987 13.947 1.00 85.12 209 GLU A CA 1
ATOM 1651 C C . GLU A 1 209 ? -3.671 13.917 14.202 1.00 85.12 209 GLU A C 1
ATOM 1653 O O . GLU A 1 209 ? -4.241 14.804 14.836 1.00 85.12 209 GLU A O 1
ATOM 1658 N N . PHE A 1 210 ? -4.306 12.799 13.836 1.00 88.56 210 PHE A N 1
ATOM 1659 C CA . PHE A 1 210 ? -5.726 12.571 14.108 1.00 88.56 210 PHE A CA 1
ATOM 1660 C C . PHE A 1 210 ? -6.067 12.621 15.610 1.00 88.56 210 PHE A C 1
ATOM 1662 O O . PHE A 1 210 ? -7.050 13.241 16.019 1.00 88.56 210 PHE A O 1
ATOM 1669 N N . CYS A 1 211 ? -5.268 11.963 16.454 1.00 88.31 211 CYS A N 1
ATOM 1670 C CA . CYS A 1 211 ? -5.513 11.887 17.895 1.00 88.31 211 CYS A CA 1
ATOM 1671 C C . CYS A 1 211 ? -5.249 13.223 18.615 1.00 88.31 211 CYS A C 1
ATOM 1673 O O . CYS A 1 211 ? -5.800 13.463 19.695 1.00 88.31 211 CYS A O 1
ATOM 1675 N N . LEU A 1 212 ? -4.405 14.101 18.063 1.00 81.81 212 LEU A N 1
ATOM 1676 C CA . LEU A 1 212 ? -4.175 15.447 18.591 1.00 81.81 212 LEU A CA 1
ATOM 1677 C C . LEU A 1 212 ? -5.398 16.346 18.402 1.00 81.81 212 LEU A C 1
ATOM 1679 O O . LEU A 1 212 ? -5.771 17.040 19.348 1.00 81.81 212 LEU A O 1
ATOM 1683 N N . ASP A 1 213 ? -6.073 16.226 17.263 1.00 71.81 213 ASP A N 1
ATOM 1684 C CA . ASP A 1 213 ? -7.208 17.069 16.880 1.00 71.81 213 ASP A CA 1
ATOM 1685 C C . ASP A 1 213 ? -8.561 16.620 17.465 1.00 71.81 213 ASP A C 1
ATOM 1687 O O . ASP A 1 213 ? -9.580 17.284 17.265 1.00 71.81 213 ASP A O 1
ATOM 1691 N N . SER A 1 214 ? -8.596 15.516 18.221 1.00 64.81 214 SER A N 1
ATOM 1692 C CA . SER A 1 214 ? -9.830 14.961 18.793 1.00 64.81 214 SER A CA 1
ATOM 1693 C C . SER A 1 214 ? -9.966 15.257 20.299 1.00 64.81 214 SER A C 1
ATOM 1695 O O . SER A 1 214 ? -9.445 14.500 21.125 1.00 64.81 214 SER A O 1
ATOM 1697 N N . PRO A 1 215 ? -10.715 16.303 20.712 1.00 59.28 215 PRO A N 1
ATOM 1698 C CA . PRO A 1 215 ? -10.857 16.699 22.121 1.00 59.28 215 PRO A CA 1
ATOM 1699 C C . PRO A 1 215 ? -11.616 15.687 23.001 1.00 59.28 215 PRO A C 1
ATOM 1701 O O . PRO A 1 215 ? -11.660 15.842 24.218 1.00 59.28 215 PRO A O 1
ATOM 1704 N N . SER A 1 216 ? -12.226 14.659 22.409 1.00 59.94 216 SER A N 1
ATOM 1705 C CA . SER A 1 216 ? -13.014 13.629 23.097 1.00 59.94 216 SER A CA 1
ATOM 1706 C C . SER A 1 216 ? -12.204 12.428 23.606 1.00 59.94 216 SER A C 1
ATOM 1708 O O . SER A 1 216 ? -12.773 11.568 24.276 1.00 59.94 216 SER A O 1
ATOM 1710 N N . LEU A 1 217 ? -10.903 12.335 23.305 1.00 62.22 217 LEU A N 1
ATOM 1711 C CA . LEU A 1 217 ? -10.088 11.160 23.634 1.00 62.22 217 LEU A CA 1
ATOM 1712 C C . LEU A 1 217 ? -9.213 11.410 24.869 1.00 62.22 217 LEU A C 1
ATOM 1714 O O . LEU A 1 217 ? -8.394 12.328 24.894 1.00 62.22 217 LEU A O 1
ATOM 1718 N N . VAL A 1 218 ? -9.374 10.569 25.897 1.00 57.81 218 VAL A N 1
ATOM 1719 C CA . VAL A 1 218 ? -8.529 10.587 27.102 1.00 57.81 218 VAL A CA 1
ATOM 1720 C C . VAL A 1 218 ? -7.173 9.970 26.754 1.00 57.81 218 VAL A C 1
ATOM 1722 O O . VAL A 1 218 ? -7.090 8.799 26.380 1.00 57.81 218 VAL A O 1
ATOM 1725 N N . LYS A 1 219 ? -6.115 10.776 26.859 1.00 59.25 219 LYS A N 1
ATOM 1726 C CA . LYS A 1 219 ? -4.734 10.413 26.517 1.00 59.25 219 LYS A CA 1
ATOM 1727 C C . LYS A 1 219 ? -3.988 9.954 27.767 1.00 59.25 219 LYS A C 1
ATOM 1729 O O . LYS A 1 219 ? -4.014 10.666 28.765 1.00 59.25 219 LYS A O 1
ATOM 1734 N N . THR A 1 220 ? -3.304 8.811 27.708 1.00 56.78 220 THR A N 1
ATOM 1735 C CA . THR A 1 220 ? -2.430 8.346 28.807 1.00 56.78 220 THR A CA 1
ATOM 1736 C C . THR A 1 220 ? -0.946 8.301 28.445 1.00 56.78 220 THR A C 1
ATOM 1738 O O . THR A 1 220 ? -0.128 8.139 29.339 1.00 56.78 220 THR A O 1
ATOM 1741 N N . ASN A 1 221 ? -0.588 8.429 27.160 1.00 54.56 221 ASN A N 1
ATOM 1742 C CA . ASN A 1 221 ? 0.774 8.147 26.676 1.00 54.56 221 ASN A CA 1
ATOM 1743 C C . ASN A 1 221 ? 1.486 9.348 26.019 1.00 54.56 221 ASN A C 1
ATOM 1745 O O . ASN A 1 221 ? 2.566 9.173 25.467 1.00 54.56 221 ASN A O 1
ATOM 1749 N N . PHE A 1 222 ? 0.890 10.544 26.051 1.00 54.34 222 PHE A N 1
ATOM 1750 C CA . PHE A 1 222 ? 1.482 11.781 25.513 1.00 54.34 222 PHE A CA 1
ATOM 1751 C C . PHE A 1 222 ? 1.946 12.706 26.649 1.00 54.34 222 PHE A C 1
ATOM 1753 O O . PHE A 1 222 ? 1.643 13.896 26.641 1.00 54.34 222 PHE A O 1
ATOM 1760 N N . GLU A 1 223 ? 2.583 12.137 27.672 1.00 45.28 223 GLU A N 1
ATOM 1761 C CA . GLU A 1 223 ? 3.259 12.925 28.706 1.00 45.28 223 GLU A CA 1
ATOM 1762 C C . GLU A 1 223 ? 4.666 13.286 28.205 1.00 45.28 223 GLU A C 1
ATOM 1764 O O . GLU A 1 223 ? 5.369 12.413 27.690 1.00 45.28 223 GLU A O 1
ATOM 1769 N N . ASP A 1 224 ? 5.007 14.577 28.305 1.00 43.50 224 ASP A N 1
ATOM 1770 C CA . ASP A 1 224 ? 6.311 15.171 27.958 1.00 43.50 224 ASP A CA 1
ATOM 1771 C C . ASP A 1 224 ? 7.501 14.514 28.686 1.00 43.50 224 ASP A C 1
ATOM 1773 O O . ASP A 1 224 ? 7.379 14.213 29.900 1.00 43.50 224 ASP A O 1
#

Foldseek 3Di:
DDDDDDDDDDDPPPPPPPPVPDQQDPVNVVVVLVCCPVPPDLVSLLVVLVCLCVPDVSNPGHNDNLSSLVSLLVVVVVLALVSLVVLLVLLVVCVVPVVVDDPSNVVSNVVSPDSHSLVSLVSSLVSPPDVVSPVSSLVSLLVNLVSCVVVVVLVSSLCSCVVDDVSVLALSSLQSNLVSCVVVVNNVSSLVSLQSSQARPPHDPVNVVVNVPDPPHDYDRPDD